Protein AF-A0A7W8BYB8-F1 (afdb_monomer_lite)

Sequence (368 aa):
MSEKKAVSLRSHLKAQTLPVRVFMQLSDGTKLTATVRCSSRAKHTRISLDAHGRLTLTAPEGMSSALLEQSLPQFLPWLERAWKKYKALAPSEQLPHSIELPLAGLTLAVQPGGDLTTGKLAAARHHENRFSLLMRQGTQRLLLVQDSGYLRLFGPVDNTSLCAQALRQWCRHMAEAMLPAYLEDLARQGGFGLEKVSVRDQRSRWGSCARSRRTGNSKGKGKSRASAESGAVHHASSQTGSRAGRWAGNIMRLFSGKAEASAGERSSYETMQQNSNLAGQMTNQPVGRISLNWRAVLLPLPLLEHLCWHELCHLRHMDHSAAYRAELARYSPHWPEQEKALNNAWRTLPWWALPGQNAPTDDEQDNS

Foldseek 3Di:
DDDDDPPDPPPPPPLADADQWDWDAAPVRDIAIEGEDEDCPDPAWDWDQFLQRHIYIYHYPSDDNVVVVVCVVVCRVVSVVVVVVSVVLVDPLADDQWADQQLLRAIAGEEEQEAVVSVVVVVVPDDPQWDKDWFDDPPFIWIWTDDQRYTYIHGPSVPSLRVLVVVQVVLLVVLQLAVFVVLVVVCVVLVFAEDEEAEDADQQDFKAKDWDDDPDDDDDDDDDDDDDDDDDDDDDDDDPDDPPDPSNVVSCSNHPVDDDDDDDDDDPPVVVVVPPVSVVPNPDFTYIYMYGYSCLSRDNPLLSQLSSLLRRLCSVPVDPDPSSVVSSCVRNVVSVVSVVVNSCVQSVDRPSSHPDSDDDPPPPPDDD

Radius of gyration: 27.61 Å; chains: 1; bounding box: 74×45×98 Å

Organism: NCBI:txid58621

InterPro domains:
  IPR002725 YgjP-like, metallopeptidase domain [PF01863] (43-212)
  IPR002725 YgjP-like, metallopeptidase domain [PF01863] (286-344)
  IPR053136 UTP pyrophosphatase-like [PTHR30399] (286-346)

pLDDT: mean 75.78, std 25.53, range [22.44, 98.44]

Structure (mmCIF, N/CA/C/O backbone):
data_AF-A0A7W8BYB8-F1
#
_entry.id   AF-A0A7W8BYB8-F1
#
loop_
_atom_site.group_PDB
_atom_site.id
_atom_site.type_symbol
_atom_site.label_atom_id
_atom_site.label_alt_id
_atom_site.label_comp_id
_atom_site.label_asym_id
_atom_site.label_entity_id
_atom_site.label_seq_id
_atom_site.pdbx_PDB_ins_code
_atom_site.Cartn_x
_atom_site.Cartn_y
_atom_site.Cartn_z
_atom_site.occupancy
_atom_site.B_iso_or_equiv
_atom_site.auth_seq_id
_atom_site.auth_comp_id
_atom_site.auth_asym_id
_atom_site.auth_atom_id
_atom_site.pdbx_PDB_model_num
ATOM 1 N N . MET A 1 1 ? 36.427 4.472 60.191 1.00 32.91 1 MET A N 1
ATOM 2 C CA . MET A 1 1 ? 35.821 3.169 59.840 1.00 32.91 1 MET A CA 1
ATOM 3 C C . MET A 1 1 ? 34.376 3.161 60.316 1.00 32.91 1 MET A C 1
ATOM 5 O O . MET A 1 1 ? 34.139 3.465 61.473 1.00 32.91 1 MET A O 1
ATOM 9 N N . SER A 1 2 ? 33.466 2.839 59.393 1.00 35.38 2 SER A N 1
ATOM 10 C CA . SER A 1 2 ? 32.036 2.524 59.554 1.00 35.38 2 SER A CA 1
ATOM 11 C C . SER A 1 2 ? 31.064 3.601 60.048 1.00 35.38 2 SER A C 1
ATOM 13 O O . SER A 1 2 ? 30.595 3.596 61.181 1.00 35.38 2 SER A O 1
ATOM 15 N N . GLU A 1 3 ? 30.618 4.405 59.080 1.00 30.80 3 GLU A N 1
ATOM 16 C CA . GLU A 1 3 ? 29.194 4.694 58.887 1.00 30.80 3 GLU A CA 1
ATOM 17 C C . GLU A 1 3 ? 28.353 3.402 58.867 1.00 30.80 3 GLU A C 1
ATOM 19 O O . GLU A 1 3 ? 28.779 2.404 58.281 1.00 30.80 3 GLU A O 1
ATOM 24 N N . LYS A 1 4 ? 27.131 3.466 59.417 1.00 31.03 4 LYS A N 1
ATOM 25 C CA . LYS A 1 4 ? 25.852 3.013 58.810 1.00 31.03 4 LYS A CA 1
ATOM 26 C C . LYS A 1 4 ? 24.837 2.628 59.889 1.00 31.03 4 LYS A C 1
ATOM 28 O O . LYS A 1 4 ? 24.726 1.473 60.280 1.00 31.03 4 LYS A O 1
ATOM 33 N N . LYS A 1 5 ? 24.016 3.600 60.287 1.00 32.53 5 LYS A N 1
ATOM 34 C CA . LYS A 1 5 ? 22.641 3.375 60.767 1.00 32.53 5 LYS A CA 1
ATOM 35 C C . LYS A 1 5 ? 21.767 4.576 60.388 1.00 32.53 5 LYS A C 1
ATOM 37 O O . LYS A 1 5 ? 21.149 5.217 61.222 1.00 32.53 5 LYS A O 1
ATOM 42 N N . ALA A 1 6 ? 21.726 4.882 59.093 1.00 31.06 6 ALA A N 1
ATOM 43 C CA . ALA A 1 6 ? 20.614 5.624 58.515 1.00 31.06 6 ALA A CA 1
ATOM 44 C C . ALA A 1 6 ? 19.668 4.583 57.916 1.00 31.06 6 ALA A C 1
ATOM 46 O O . ALA A 1 6 ? 19.920 4.017 56.852 1.00 31.06 6 ALA A O 1
ATOM 47 N N . VAL A 1 7 ? 18.631 4.265 58.687 1.00 29.83 7 VAL A N 1
ATOM 48 C CA . VAL A 1 7 ? 17.494 3.440 58.284 1.00 29.83 7 VAL A CA 1
ATOM 49 C C . VAL A 1 7 ? 16.914 4.054 57.012 1.00 29.83 7 VAL A C 1
ATOM 51 O O . VAL A 1 7 ? 16.321 5.129 57.023 1.00 29.83 7 VAL A O 1
ATOM 54 N N . SER A 1 8 ? 17.171 3.389 55.888 1.00 31.53 8 SER A N 1
ATOM 55 C CA . SER A 1 8 ? 16.662 3.772 54.582 1.00 31.53 8 SER A CA 1
ATOM 56 C C . SER A 1 8 ? 15.163 3.484 54.551 1.00 31.53 8 SER A C 1
ATOM 58 O O . SER A 1 8 ? 14.742 2.347 54.350 1.00 31.53 8 SER A O 1
ATOM 60 N N . LEU A 1 9 ? 14.359 4.532 54.734 1.00 32.31 9 LEU A N 1
ATOM 61 C CA . LEU A 1 9 ? 12.977 4.618 54.263 1.00 32.31 9 LEU A CA 1
ATOM 62 C C . LEU A 1 9 ? 12.975 4.549 52.725 1.00 32.31 9 LEU A C 1
ATOM 64 O O . LEU A 1 9 ? 12.703 5.525 52.033 1.00 32.31 9 LEU A O 1
ATOM 68 N N . ARG A 1 10 ? 13.303 3.383 52.164 1.00 31.83 10 ARG A N 1
ATOM 69 C CA . ARG A 1 10 ? 12.893 3.021 50.807 1.00 31.83 10 ARG A CA 1
ATOM 70 C C . ARG A 1 10 ? 11.474 2.501 50.913 1.00 31.83 10 ARG A C 1
ATOM 72 O O . ARG A 1 10 ? 11.226 1.300 50.976 1.00 31.83 10 ARG A O 1
ATOM 79 N N . SER A 1 11 ? 10.553 3.455 50.976 1.00 34.19 11 SER A N 1
ATOM 80 C CA . SER A 1 11 ? 9.158 3.229 50.648 1.00 34.19 11 SER A CA 1
ATOM 81 C C . SER A 1 11 ? 9.092 2.412 49.359 1.00 34.19 11 SER A C 1
ATOM 83 O O . SER A 1 11 ? 9.688 2.750 48.334 1.00 34.19 11 SER A O 1
ATOM 85 N N . HIS A 1 12 ? 8.392 1.288 49.437 1.00 35.34 12 HIS A N 1
ATOM 86 C CA . HIS A 1 12 ? 7.954 0.527 48.285 1.00 35.34 12 HIS A CA 1
ATOM 87 C C . HIS A 1 12 ? 7.015 1.398 47.440 1.00 35.34 12 HIS A C 1
ATOM 89 O O . HIS A 1 12 ? 5.793 1.298 47.531 1.00 35.34 12 HIS A O 1
ATOM 95 N N . LEU A 1 13 ? 7.581 2.266 46.601 1.00 39.22 13 LEU A N 1
ATOM 96 C CA . LEU A 1 13 ? 6.892 2.798 45.436 1.00 39.22 13 LEU A CA 1
ATOM 97 C C . LEU A 1 13 ? 6.726 1.622 44.474 1.00 39.22 13 LEU A C 1
ATOM 99 O O . LEU A 1 13 ? 7.608 1.327 43.668 1.00 39.22 13 LEU A O 1
ATOM 103 N N . LYS A 1 14 ? 5.598 0.911 44.605 1.00 39.78 14 LYS A N 1
ATOM 104 C CA . LYS A 1 14 ? 5.056 0.077 43.527 1.00 39.78 14 LYS A CA 1
ATOM 105 C C . LYS A 1 14 ? 5.205 0.882 42.241 1.00 39.78 14 LYS A C 1
ATOM 107 O O . LYS A 1 14 ? 4.715 2.009 42.192 1.00 39.78 14 LYS A O 1
ATOM 112 N N . ALA A 1 15 ? 5.899 0.328 41.249 1.00 43.72 15 ALA A N 1
ATOM 113 C CA . ALA A 1 15 ? 5.963 0.905 39.917 1.00 43.72 15 ALA A CA 1
ATOM 114 C C . ALA A 1 15 ? 4.521 1.148 39.457 1.00 43.72 15 ALA A C 1
ATOM 116 O O . ALA A 1 15 ? 3.795 0.201 39.157 1.00 43.72 15 ALA A O 1
ATOM 117 N N . GLN A 1 16 ? 4.066 2.400 39.527 1.00 53.94 16 GLN A N 1
ATOM 118 C CA . GLN A 1 16 ? 2.744 2.764 39.052 1.00 53.94 16 GLN A CA 1
ATOM 119 C C . GLN A 1 16 ? 2.785 2.576 37.545 1.00 53.94 16 GLN A C 1
ATOM 121 O O . GLN A 1 16 ? 3.487 3.293 36.833 1.00 53.94 16 GLN A O 1
ATOM 126 N N . THR A 1 17 ? 2.092 1.547 37.082 1.00 72.94 17 THR A N 1
ATOM 127 C CA . THR A 1 17 ? 1.913 1.285 35.666 1.00 72.94 17 THR A CA 1
ATOM 128 C C . THR A 1 17 ? 1.152 2.456 35.061 1.00 72.94 17 THR A C 1
ATOM 130 O O . THR A 1 17 ? 0.140 2.899 35.605 1.00 72.94 17 THR A O 1
ATOM 133 N N . LEU A 1 18 ? 1.662 2.993 33.950 1.00 83.50 18 LEU A N 1
ATOM 134 C CA . LEU A 1 18 ? 0.962 4.048 33.226 1.00 83.50 18 LEU A CA 1
ATOM 135 C C . LEU A 1 18 ? -0.437 3.558 32.815 1.00 83.50 18 LEU A C 1
ATOM 137 O O . LEU A 1 18 ? -0.605 2.374 32.498 1.00 83.50 18 LEU A O 1
ATOM 141 N N . PRO A 1 19 ? -1.442 4.447 32.798 1.00 86.81 19 PRO A N 1
ATOM 142 C CA . PRO A 1 19 ? -2.780 4.080 32.363 1.00 86.81 19 PRO A CA 1
ATOM 143 C C . PRO A 1 19 ? -2.746 3.637 30.900 1.00 86.81 19 PRO A C 1
ATOM 145 O O . PRO A 1 19 ? -2.071 4.252 30.084 1.00 86.81 19 PRO A O 1
ATOM 148 N N . VAL A 1 20 ? -3.509 2.602 30.538 1.00 88.75 20 VAL A N 1
ATOM 149 C CA . VAL A 1 20 ? -3.588 2.114 29.143 1.00 88.75 20 VAL A CA 1
ATOM 150 C C . VAL A 1 20 ? -4.193 3.171 28.213 1.00 88.75 20 VAL A C 1
ATOM 152 O O . VAL A 1 20 ? -3.887 3.222 27.020 1.00 88.75 20 VAL A O 1
ATOM 155 N N . ARG A 1 21 ? -5.071 4.024 28.751 1.00 92.94 21 ARG A N 1
ATOM 156 C CA . ARG A 1 21 ? -5.757 5.089 28.021 1.00 92.94 21 ARG A CA 1
ATOM 157 C C . ARG A 1 21 ? -5.795 6.365 28.843 1.00 92.94 21 ARG A C 1
ATOM 159 O O . ARG A 1 21 ? -5.998 6.311 30.050 1.00 92.94 21 ARG A O 1
ATOM 166 N N . VAL A 1 22 ? -5.664 7.496 28.164 1.00 93.50 22 VAL A N 1
ATOM 167 C CA . VAL A 1 22 ? -5.845 8.830 28.744 1.00 93.50 22 VAL A CA 1
ATOM 168 C C . VAL A 1 22 ? -6.878 9.610 27.948 1.00 93.50 22 VAL A C 1
ATOM 170 O O . VAL A 1 22 ? -6.998 9.448 26.730 1.00 93.50 22 VAL A O 1
ATOM 173 N N . PHE A 1 23 ? -7.623 10.459 28.645 1.00 93.38 23 PHE A N 1
ATOM 174 C CA . PHE A 1 23 ? -8.652 11.302 28.055 1.00 93.38 23 PHE A CA 1
ATOM 175 C C . PHE A 1 23 ? -8.134 12.726 27.896 1.00 93.38 23 PHE A C 1
ATOM 177 O O . PHE A 1 23 ? -7.451 13.253 28.771 1.00 93.38 23 PHE A O 1
ATOM 184 N N . MET A 1 24 ? -8.480 13.356 26.781 1.00 92.62 24 MET A N 1
ATOM 185 C CA . MET A 1 24 ? -8.242 14.774 26.535 1.00 92.62 24 MET A CA 1
ATOM 186 C C . MET A 1 24 ? -9.525 15.389 25.993 1.00 92.62 24 MET A C 1
ATOM 188 O O . MET A 1 24 ? -10.231 14.764 25.200 1.00 92.62 24 MET A O 1
ATOM 192 N N . GLN A 1 25 ? -9.822 16.613 26.410 1.00 94.19 25 GLN A N 1
ATOM 193 C CA . GLN A 1 25 ? -10.977 17.364 25.936 1.00 94.19 25 GLN A CA 1
ATOM 194 C C . GLN A 1 25 ? -10.491 18.592 25.166 1.00 94.19 25 GLN A C 1
ATOM 196 O O . GLN A 1 25 ? -9.640 19.329 25.660 1.00 94.19 25 GLN A O 1
ATOM 201 N N . LEU A 1 26 ? -11.002 18.776 23.950 1.00 92.94 26 LEU A N 1
ATOM 202 C CA . LEU A 1 26 ? -10.725 19.952 23.124 1.00 92.94 26 LEU A CA 1
ATOM 203 C C . LEU A 1 26 ? -11.607 21.136 23.538 1.00 92.94 26 LEU A C 1
ATOM 205 O O . LEU A 1 26 ? -12.629 20.953 24.205 1.00 92.94 26 LEU A O 1
ATOM 209 N N . SER A 1 27 ? -11.243 22.342 23.098 1.00 90.44 27 SER A N 1
ATOM 210 C CA . SER A 1 27 ? -12.021 23.568 23.341 1.00 90.44 27 SER A CA 1
ATOM 211 C C . SER A 1 27 ? -13.458 23.516 22.811 1.00 90.44 27 SER A C 1
ATOM 213 O O . SER A 1 27 ? -14.343 24.114 23.413 1.00 90.44 27 SER A O 1
ATOM 215 N N . ASP A 1 28 ? -13.718 22.757 21.742 1.00 88.44 28 ASP A N 1
ATOM 216 C CA . ASP A 1 28 ? -15.064 22.550 21.183 1.00 88.44 28 ASP A CA 1
ATOM 217 C C . ASP A 1 28 ? -15.917 21.533 21.972 1.00 88.44 28 ASP A C 1
ATOM 219 O O . ASP A 1 28 ? -17.023 21.189 21.557 1.00 88.44 28 ASP A O 1
ATOM 223 N N . GLY A 1 29 ? -15.404 21.020 23.096 1.00 88.94 29 GLY A N 1
ATOM 224 C CA . GLY A 1 29 ? -16.060 20.007 23.922 1.00 88.94 29 GLY A CA 1
ATOM 225 C C . GLY A 1 29 ? -15.860 18.567 23.439 1.00 88.94 29 GLY A C 1
ATOM 226 O O . GLY A 1 29 ? -16.276 17.636 24.136 1.00 88.94 29 GLY A O 1
ATOM 227 N N . THR A 1 30 ? -15.195 18.339 22.299 1.00 89.94 30 THR A N 1
ATOM 228 C CA . THR A 1 30 ? -14.892 16.985 21.818 1.00 89.94 30 THR A CA 1
ATOM 229 C C . THR A 1 30 ? -13.989 16.259 22.816 1.00 89.94 30 THR A C 1
ATOM 231 O O . THR A 1 30 ? -12.899 16.728 23.148 1.00 89.94 30 THR A O 1
ATOM 234 N N . LYS A 1 31 ? -14.411 15.067 23.249 1.00 93.06 31 LYS A N 1
ATOM 235 C CA . LYS A 1 31 ? -13.619 14.175 24.105 1.00 93.06 31 LYS A CA 1
ATOM 236 C C . LYS A 1 31 ? -12.900 13.135 23.259 1.00 93.06 31 LYS A C 1
ATOM 238 O O . LYS A 1 31 ? -13.530 12.391 22.511 1.00 93.06 31 LYS A O 1
ATOM 243 N N . LEU A 1 32 ? -11.584 13.071 23.400 1.00 92.19 32 LEU A N 1
ATOM 244 C CA . LEU A 1 32 ? -10.711 12.164 22.669 1.00 92.19 32 LEU A CA 1
ATOM 245 C C . LEU A 1 32 ? -9.982 11.237 23.635 1.00 92.19 32 LEU A C 1
ATOM 247 O O . LEU A 1 32 ? -9.580 11.638 24.726 1.00 92.19 32 LEU A O 1
ATOM 251 N N . THR A 1 33 ? -9.803 9.986 23.219 1.00 94.69 33 THR A N 1
ATOM 252 C CA . THR A 1 33 ? -9.099 8.970 24.008 1.00 94.69 33 THR A CA 1
ATOM 253 C C . THR A 1 33 ? -7.812 8.585 23.296 1.00 94.69 33 THR A C 1
ATOM 255 O O . THR A 1 33 ? -7.856 8.125 22.155 1.00 94.69 33 THR A O 1
ATOM 258 N N . ALA A 1 34 ? -6.670 8.752 23.963 1.00 94.25 34 ALA A N 1
ATOM 259 C CA . ALA A 1 34 ? -5.384 8.282 23.465 1.00 94.25 34 ALA A CA 1
ATOM 260 C C . ALA A 1 34 ? -4.986 6.973 24.142 1.00 94.25 34 ALA A C 1
ATOM 262 O O . ALA A 1 34 ? -5.095 6.837 25.359 1.00 94.25 34 ALA A O 1
ATOM 263 N N . THR A 1 35 ? -4.487 6.025 23.350 1.00 94.81 35 THR A N 1
ATOM 264 C CA . THR A 1 35 ? -3.840 4.815 23.872 1.00 94.81 35 THR A CA 1
ATOM 265 C C . THR A 1 35 ? -2.416 5.161 24.279 1.00 94.81 35 THR A C 1
ATOM 267 O O . THR A 1 35 ? -1.685 5.785 23.506 1.00 94.81 35 THR A O 1
ATOM 270 N N . VAL A 1 36 ? -2.015 4.770 25.483 1.00 93.19 36 VAL A N 1
ATOM 271 C CA . VAL A 1 36 ? -0.669 5.023 25.999 1.00 93.19 36 VAL A CA 1
ATOM 272 C C . VAL A 1 36 ? 0.240 3.854 25.647 1.00 93.19 36 VAL A C 1
ATOM 274 O O . VAL A 1 36 ? -0.117 2.691 25.830 1.00 93.19 36 VAL A O 1
ATOM 277 N N . ARG A 1 37 ? 1.435 4.165 25.147 1.00 91.94 37 ARG A N 1
ATOM 278 C CA . ARG A 1 37 ? 2.489 3.188 24.861 1.00 91.94 37 ARG A CA 1
ATOM 279 C C . ARG A 1 37 ? 3.803 3.635 25.492 1.00 91.94 37 ARG A C 1
ATOM 281 O O . ARG A 1 37 ? 4.251 4.753 25.253 1.00 91.94 37 ARG A O 1
ATOM 288 N N . CYS A 1 38 ? 4.462 2.741 26.223 1.00 89.81 38 CYS A N 1
ATOM 289 C CA . CYS A 1 38 ? 5.817 2.969 26.725 1.00 89.81 38 CYS A CA 1
ATOM 290 C C . CYS A 1 38 ? 6.864 2.642 25.652 1.00 89.81 38 CYS A C 1
ATOM 292 O O . CYS A 1 38 ? 6.682 1.723 24.848 1.00 89.81 38 CYS A O 1
ATOM 294 N N . SER A 1 39 ? 7.970 3.384 25.635 1.00 87.75 39 SER A N 1
ATOM 295 C CA . SER A 1 39 ? 9.101 3.115 24.745 1.00 87.75 39 SER A CA 1
ATOM 296 C C . SER A 1 39 ? 10.423 3.480 25.410 1.00 87.75 39 SER A C 1
ATOM 298 O O . SER A 1 39 ? 10.640 4.639 25.760 1.00 87.75 39 SER A O 1
ATOM 300 N N . SER A 1 40 ? 11.344 2.518 25.484 1.00 88.62 40 SER A N 1
ATOM 301 C CA . SER A 1 40 ? 12.721 2.724 25.958 1.00 88.62 40 SER A CA 1
ATOM 302 C C . SER A 1 40 ? 13.524 3.692 25.078 1.00 88.62 40 SER A C 1
ATOM 304 O O . SER A 1 40 ? 14.478 4.319 25.528 1.00 88.62 40 SER A O 1
ATOM 306 N N . ARG A 1 41 ? 13.123 3.859 23.808 1.00 88.25 41 ARG A N 1
ATOM 307 C CA . ARG A 1 41 ? 13.754 4.793 22.858 1.00 88.25 41 ARG A CA 1
ATOM 308 C C . ARG A 1 41 ? 13.215 6.222 22.975 1.00 88.25 41 ARG A C 1
ATOM 310 O O . ARG A 1 41 ? 13.793 7.136 22.384 1.00 88.25 41 ARG A O 1
ATOM 317 N N . ALA A 1 42 ? 12.090 6.429 23.660 1.00 87.00 42 ALA A N 1
ATOM 318 C CA . ALA A 1 42 ? 11.479 7.746 23.785 1.00 87.00 42 ALA A CA 1
ATOM 319 C C . ALA A 1 42 ? 12.173 8.555 24.885 1.00 87.00 42 ALA A C 1
ATOM 321 O O . ALA A 1 42 ? 12.229 8.135 26.033 1.00 87.00 42 ALA A O 1
ATOM 322 N N . LYS A 1 43 ? 12.668 9.745 24.532 1.00 89.62 43 LYS A N 1
ATOM 323 C CA . LYS A 1 43 ? 13.276 10.684 25.491 1.00 89.62 43 LYS A CA 1
ATOM 324 C C . LYS A 1 43 ? 12.266 11.666 26.094 1.00 89.62 43 LYS A C 1
ATOM 326 O O . LYS A 1 43 ? 12.497 12.207 27.166 1.00 89.62 43 LYS A O 1
ATOM 331 N N . HIS A 1 44 ? 11.148 11.883 25.405 1.00 91.25 44 HIS A N 1
ATOM 332 C CA . HIS A 1 44 ? 10.087 12.815 25.785 1.00 91.25 44 HIS A CA 1
ATOM 333 C C . HIS A 1 44 ? 8.722 12.218 25.439 1.00 91.25 44 HIS A C 1
ATOM 335 O O . HIS A 1 44 ? 8.636 11.313 24.600 1.00 91.25 44 HIS A O 1
ATOM 341 N N . THR A 1 45 ? 7.657 12.736 26.054 1.00 92.75 45 THR A N 1
ATOM 342 C CA . THR A 1 45 ? 6.292 12.380 25.662 1.00 92.75 45 THR A CA 1
ATOM 343 C C . THR A 1 45 ? 5.983 12.921 24.275 1.00 92.75 45 THR A C 1
ATOM 345 O O . THR A 1 45 ? 6.338 14.045 23.917 1.00 92.75 45 THR A O 1
ATOM 348 N N . ARG A 1 46 ? 5.305 12.110 23.470 1.00 93.31 46 ARG A N 1
ATOM 349 C CA . ARG A 1 46 ? 4.865 12.494 22.131 1.00 93.31 46 ARG A CA 1
ATOM 350 C C . ARG A 1 46 ? 3.471 11.968 21.888 1.00 93.31 46 ARG A C 1
ATOM 352 O O . ARG A 1 46 ? 3.213 10.787 22.096 1.00 93.31 46 ARG A O 1
ATOM 359 N N . ILE A 1 47 ? 2.615 12.813 21.338 1.00 94.00 47 ILE A N 1
ATOM 360 C CA . ILE A 1 47 ? 1.323 12.395 20.811 1.00 94.00 47 ILE A CA 1
ATOM 361 C C . ILE A 1 47 ? 1.379 12.220 19.287 1.00 94.00 47 ILE A C 1
ATOM 363 O O . ILE A 1 47 ? 2.151 12.876 18.581 1.00 94.00 47 ILE A O 1
ATOM 367 N N . SER A 1 48 ? 0.563 11.309 18.775 1.00 89.25 48 SER A N 1
ATOM 368 C CA . SER A 1 48 ? 0.364 11.084 17.346 1.00 89.25 48 SER A CA 1
ATOM 369 C C . SER A 1 48 ? -1.103 10.783 17.073 1.00 89.25 48 SER A C 1
ATOM 371 O O . SER A 1 48 ? -1.754 10.130 17.882 1.00 89.25 48 SER A O 1
ATOM 373 N N . LEU A 1 49 ? -1.600 11.283 15.944 1.00 87.88 49 LEU A N 1
ATOM 374 C CA . LEU A 1 49 ? -2.927 11.027 15.400 1.00 87.88 49 LEU A CA 1
ATOM 375 C C . LEU A 1 49 ? -2.696 10.325 14.068 1.00 87.88 49 LEU A C 1
ATOM 377 O O . LEU A 1 49 ? -2.051 10.901 13.185 1.00 87.88 49 LEU A O 1
ATOM 381 N N . ASP A 1 50 ? -3.137 9.078 13.953 1.00 78.62 50 ASP A N 1
ATOM 382 C CA . ASP A 1 50 ? -3.029 8.353 12.694 1.00 78.62 50 ASP A CA 1
ATOM 383 C C . ASP A 1 50 ? -4.141 8.755 11.714 1.00 78.62 50 ASP A C 1
ATOM 385 O O . ASP A 1 50 ? -5.028 9.556 12.015 1.00 78.62 50 ASP A O 1
ATOM 389 N N . ALA A 1 51 ? -4.066 8.216 10.501 1.00 69.31 51 ALA A N 1
ATOM 390 C CA . ALA A 1 51 ? -4.988 8.577 9.435 1.00 69.31 51 ALA A CA 1
ATOM 391 C C . ALA A 1 51 ? -6.427 8.050 9.651 1.00 69.31 51 ALA A C 1
ATOM 393 O O . ALA A 1 51 ? -7.330 8.490 8.949 1.00 69.31 51 ALA A O 1
ATOM 394 N N . HIS A 1 52 ? -6.643 7.175 10.642 1.00 68.88 52 HIS A N 1
ATOM 395 C CA . HIS A 1 52 ? -7.956 6.672 11.081 1.00 68.88 52 HIS A CA 1
ATOM 396 C C . HIS A 1 52 ? -8.475 7.401 12.321 1.00 68.88 52 HIS A C 1
ATOM 398 O O . HIS A 1 52 ? -9.411 6.953 12.978 1.00 68.88 52 HIS A O 1
ATOM 404 N N . GLY A 1 53 ? -7.816 8.490 12.712 1.00 78.69 53 GLY A N 1
ATOM 405 C CA . GLY A 1 53 ? -8.213 9.264 13.875 1.00 78.69 53 GLY A CA 1
ATOM 406 C C . GLY A 1 53 ? -7.800 8.639 15.209 1.00 78.69 53 GLY A C 1
ATOM 407 O O . GLY A 1 53 ? -8.234 9.117 16.259 1.00 78.69 53 GLY A O 1
ATOM 408 N N . ARG A 1 54 ? -6.957 7.596 15.224 1.00 85.81 54 ARG A N 1
ATOM 409 C CA . ARG A 1 54 ? -6.503 6.985 16.480 1.00 85.81 54 ARG A CA 1
ATOM 410 C C . ARG A 1 54 ? -5.372 7.792 17.085 1.00 85.81 54 ARG A C 1
ATOM 412 O O . ARG A 1 54 ? -4.366 8.081 16.435 1.00 85.81 54 ARG A O 1
ATOM 419 N N . LEU A 1 55 ? -5.522 8.097 18.368 1.00 93.12 55 LEU A N 1
ATOM 420 C CA . LEU A 1 55 ? -4.517 8.802 19.144 1.00 93.12 55 LEU A CA 1
ATOM 421 C C . LEU A 1 55 ? -3.627 7.827 19.902 1.00 93.12 55 LEU A C 1
ATOM 423 O O . LEU A 1 55 ? -4.109 6.986 20.661 1.00 93.12 55 LEU A O 1
ATOM 427 N N . THR A 1 56 ? -2.319 7.980 19.725 1.00 93.25 56 THR A N 1
ATOM 428 C CA . THR A 1 56 ? -1.308 7.260 20.503 1.00 93.25 56 THR A CA 1
ATOM 429 C C . THR A 1 56 ? -0.426 8.258 21.236 1.00 93.25 56 THR A C 1
ATOM 431 O O . THR A 1 56 ? 0.203 9.112 20.603 1.00 93.25 56 THR A O 1
ATOM 434 N N . LEU A 1 57 ? -0.360 8.125 22.559 1.00 94.75 57 LEU A N 1
ATOM 435 C CA . LEU A 1 57 ? 0.546 8.863 23.428 1.00 94.75 57 LEU A CA 1
ATOM 436 C C . LEU A 1 57 ? 1.729 7.958 23.777 1.00 94.75 57 LEU A C 1
ATOM 438 O O . LEU A 1 57 ? 1.583 6.962 24.480 1.00 94.75 57 LEU A O 1
ATOM 442 N N . THR A 1 58 ? 2.904 8.282 23.252 1.00 94.25 58 THR A N 1
ATOM 443 C CA . THR A 1 58 ? 4.141 7.562 23.558 1.00 94.25 58 THR A CA 1
ATOM 444 C C . THR A 1 58 ? 4.834 8.226 24.740 1.00 94.25 58 THR A C 1
ATOM 446 O O . THR A 1 58 ? 5.115 9.424 24.680 1.00 94.25 58 THR A O 1
ATOM 449 N N . ALA A 1 59 ? 5.130 7.454 25.782 1.00 93.31 59 ALA A N 1
ATOM 450 C CA . ALA A 1 59 ? 5.817 7.908 26.986 1.00 93.31 59 ALA A CA 1
ATOM 451 C C . ALA A 1 59 ? 7.180 7.203 27.157 1.00 93.31 59 ALA A C 1
ATOM 453 O O . ALA A 1 59 ? 7.309 6.033 26.775 1.00 93.31 59 ALA A O 1
ATOM 454 N N . PRO A 1 60 ? 8.196 7.884 27.723 1.00 93.38 60 PRO A N 1
ATOM 455 C CA . PRO A 1 60 ? 9.434 7.246 28.163 1.00 93.38 60 PRO A CA 1
ATOM 456 C C . PRO A 1 60 ? 9.176 6.132 29.179 1.00 93.38 60 PRO A C 1
ATOM 458 O O . PRO A 1 60 ? 8.261 6.216 30.001 1.00 93.38 60 PRO A O 1
ATOM 461 N N . GLU A 1 61 ? 10.003 5.094 29.137 1.00 89.56 61 GLU A N 1
ATOM 462 C CA . GLU A 1 61 ? 9.965 4.031 30.137 1.00 89.56 61 GLU A CA 1
ATOM 463 C C . GLU A 1 61 ? 10.313 4.577 31.535 1.00 89.56 61 GLU A C 1
ATOM 465 O O . GLU A 1 61 ? 11.186 5.431 31.681 1.00 89.56 61 GLU A O 1
ATOM 470 N N . GLY A 1 62 ? 9.588 4.126 32.563 1.00 85.06 62 GLY A N 1
ATOM 471 C CA . GLY A 1 62 ? 9.753 4.604 33.943 1.00 85.06 62 GLY A CA 1
ATOM 472 C C . GLY A 1 62 ? 9.085 5.950 34.266 1.00 85.06 62 GLY A C 1
ATOM 473 O O . GLY A 1 62 ? 9.164 6.399 35.408 1.00 85.06 62 GLY A O 1
ATOM 474 N N . MET A 1 63 ? 8.405 6.593 33.308 1.00 88.88 63 MET A N 1
ATOM 475 C CA . MET A 1 63 ? 7.599 7.792 33.574 1.00 88.88 63 MET A CA 1
ATOM 476 C C . MET A 1 63 ? 6.414 7.476 34.504 1.00 88.88 63 MET A C 1
ATOM 478 O O . MET A 1 63 ? 5.750 6.455 34.342 1.00 88.88 63 MET A O 1
ATOM 482 N N . SER A 1 64 ? 6.125 8.366 35.460 1.00 90.38 64 SER A N 1
ATOM 483 C CA . SER A 1 64 ? 4.979 8.235 36.370 1.00 90.38 64 SER A CA 1
ATOM 484 C C . SER A 1 64 ? 3.671 8.729 35.738 1.00 90.38 64 SER A C 1
ATOM 486 O O . SER A 1 64 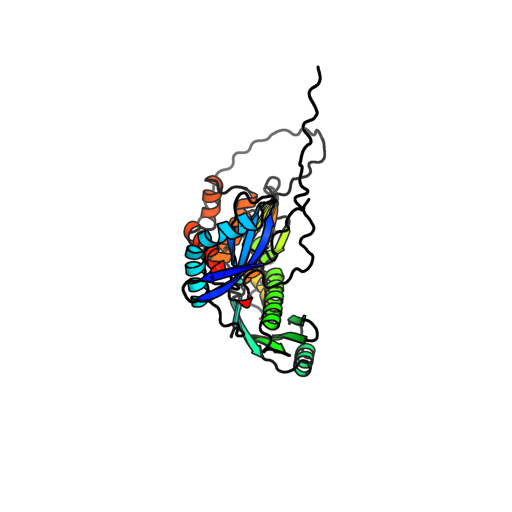? 3.688 9.600 34.865 1.00 90.38 64 SER A O 1
ATOM 488 N N . SER A 1 65 ? 2.524 8.226 36.218 1.00 88.19 65 SER A N 1
ATOM 489 C CA . SER A 1 65 ? 1.199 8.675 35.742 1.00 88.19 65 SER A CA 1
ATOM 490 C C . SER A 1 65 ? 0.998 10.177 35.949 1.00 88.19 65 SER A C 1
ATOM 492 O O . SER A 1 65 ? 0.546 10.867 35.044 1.00 88.19 65 SER A O 1
ATOM 494 N N . ALA A 1 66 ? 1.424 10.704 37.101 1.00 88.50 66 ALA A N 1
ATOM 495 C CA . ALA A 1 66 ? 1.315 12.129 37.406 1.00 88.50 66 ALA A CA 1
ATOM 496 C C . ALA A 1 66 ? 2.084 13.005 36.402 1.00 88.50 66 ALA A C 1
ATOM 498 O O . ALA A 1 66 ? 1.569 14.022 35.943 1.00 88.50 66 ALA A O 1
ATOM 499 N N . LEU A 1 67 ? 3.301 12.602 36.018 1.00 89.12 67 LEU A N 1
ATOM 500 C CA . LEU A 1 67 ? 4.097 13.350 35.043 1.00 89.12 67 LEU A CA 1
ATOM 501 C C . LEU A 1 67 ? 3.515 13.233 33.625 1.00 89.12 67 LEU A C 1
ATOM 503 O O . LEU A 1 67 ? 3.544 14.198 32.860 1.00 89.12 67 LEU A O 1
ATOM 507 N N . LEU A 1 68 ? 2.948 12.071 33.283 1.00 91.50 68 LEU A N 1
ATOM 508 C CA . LEU A 1 68 ? 2.221 11.884 32.029 1.00 91.50 68 LEU A CA 1
ATOM 509 C C . LEU A 1 68 ? 1.024 12.841 31.947 1.00 91.50 68 LEU A C 1
ATOM 511 O O . LEU A 1 68 ? 0.893 13.553 30.951 1.00 91.50 68 LEU A O 1
ATOM 515 N N . GLU A 1 69 ? 0.197 12.889 32.994 1.00 90.69 69 GLU A N 1
ATOM 516 C CA . GLU A 1 69 ? -0.980 13.763 33.097 1.00 90.69 69 GLU A CA 1
ATOM 517 C C . GLU A 1 69 ? -0.605 15.244 33.002 1.00 90.69 69 GLU A C 1
ATOM 519 O O . GLU A 1 69 ? -1.213 15.982 32.225 1.00 90.69 69 GLU A O 1
ATOM 524 N N . GLN A 1 70 ? 0.456 15.664 33.696 1.00 91.75 70 GLN A N 1
ATOM 525 C CA . GLN A 1 70 ? 0.987 17.031 33.614 1.00 91.75 70 GLN A CA 1
ATOM 526 C C . GLN A 1 70 ? 1.450 17.410 32.201 1.00 91.75 70 GLN A C 1
ATOM 528 O O . GLN A 1 70 ? 1.415 18.585 31.841 1.00 91.75 70 GLN A O 1
ATOM 533 N N . SER A 1 71 ? 1.855 16.436 31.381 1.00 91.94 71 SER A N 1
ATOM 534 C CA . SER A 1 71 ? 2.266 16.690 29.997 1.00 91.94 71 SER A CA 1
ATOM 535 C C . SER A 1 71 ? 1.096 16.823 29.016 1.00 91.94 71 SER A C 1
ATOM 537 O O . SER A 1 71 ? 1.291 17.343 27.923 1.00 91.94 71 SER A O 1
ATOM 539 N N . LEU A 1 72 ? -0.123 16.386 29.358 1.00 92.69 72 LEU A N 1
ATOM 540 C CA . LEU A 1 72 ? -1.252 16.366 28.414 1.00 92.69 72 LEU A CA 1
ATOM 541 C C . LEU A 1 72 ? -1.646 17.750 27.865 1.00 92.69 72 LEU A C 1
ATOM 543 O O . LEU A 1 72 ? -1.835 17.852 26.647 1.00 92.69 72 LEU A O 1
ATOM 547 N N . PRO A 1 73 ? -1.736 18.823 28.681 1.00 94.19 73 PRO A N 1
ATOM 548 C CA . PRO A 1 73 ? -2.164 20.136 28.197 1.00 94.19 73 PRO A CA 1
ATOM 549 C C . PRO A 1 73 ? -1.288 20.692 27.069 1.00 94.19 73 PRO A C 1
ATOM 551 O O . PRO A 1 73 ? -1.795 21.359 26.169 1.00 94.19 73 PRO A O 1
ATOM 554 N N . GLN A 1 74 ? 0.009 20.360 27.054 1.00 94.19 74 GLN A N 1
ATOM 555 C CA . GLN A 1 74 ? 0.951 20.841 26.037 1.00 94.19 74 GLN A CA 1
ATOM 556 C C . GLN A 1 74 ? 0.603 20.346 24.621 1.00 94.19 74 GLN A C 1
ATOM 558 O O . GLN A 1 74 ? 1.016 20.940 23.626 1.00 94.19 74 GLN A O 1
ATOM 563 N N . PHE A 1 75 ? -0.154 19.249 24.516 1.00 95.38 75 PHE A N 1
ATOM 564 C CA . PHE A 1 75 ? -0.549 18.666 23.240 1.00 95.38 75 PHE A CA 1
ATOM 565 C C . PHE A 1 75 ? -1.858 19.232 22.692 1.00 95.38 75 PHE A C 1
ATOM 567 O O . PHE A 1 75 ? -2.110 19.059 21.498 1.00 95.38 75 PHE A O 1
ATOM 574 N N . LEU A 1 76 ? -2.671 19.915 23.508 1.00 94.19 76 LEU A N 1
ATOM 575 C CA . LEU A 1 76 ? -4.000 20.392 23.107 1.00 94.19 76 LEU A CA 1
ATOM 576 C C . LEU A 1 76 ? -3.966 21.303 21.866 1.00 94.19 76 LEU A C 1
ATOM 578 O O . LEU A 1 76 ? -4.690 20.993 20.920 1.00 94.19 76 LEU A O 1
ATOM 582 N N . PRO A 1 77 ? -3.086 22.323 21.754 1.00 94.69 77 PRO A N 1
ATOM 583 C CA . PRO A 1 77 ? -3.084 23.200 20.578 1.00 94.69 77 PRO A CA 1
ATOM 584 C C . PRO A 1 77 ? -2.768 22.460 19.271 1.00 94.69 77 PRO A C 1
ATOM 586 O O . PRO A 1 77 ? -3.334 22.741 18.211 1.00 94.69 77 PRO A O 1
ATOM 589 N N . TRP A 1 78 ? -1.849 21.491 19.328 1.00 94.44 78 TRP A N 1
ATOM 590 C CA . TRP A 1 78 ? -1.553 20.638 18.179 1.00 94.44 78 TRP A CA 1
ATOM 591 C C . TRP A 1 78 ? -2.718 19.689 17.885 1.00 94.44 78 TRP A C 1
ATOM 593 O O . TRP A 1 78 ? -3.096 19.536 16.722 1.00 94.44 78 TRP A O 1
ATOM 603 N N . LEU A 1 79 ? -3.297 19.081 18.924 1.00 93.25 79 LEU A N 1
ATOM 604 C CA . LEU A 1 79 ? -4.372 18.105 18.812 1.00 93.25 79 LEU A CA 1
ATOM 605 C C . LEU A 1 79 ? -5.629 18.726 18.205 1.00 93.25 79 LEU A C 1
ATOM 607 O O . LEU A 1 79 ? -6.216 18.123 17.317 1.00 93.25 79 LEU A O 1
ATOM 611 N N . GLU A 1 80 ? -5.995 19.946 18.587 1.00 93.31 80 GLU A N 1
ATOM 612 C CA . GLU A 1 80 ? -7.127 20.676 18.006 1.00 93.31 80 GLU A CA 1
ATOM 613 C C . GLU A 1 80 ? -6.947 20.911 16.505 1.00 93.31 80 GLU A C 1
ATOM 615 O O . GLU A 1 80 ? -7.834 20.612 15.701 1.00 93.31 80 GLU A O 1
ATOM 620 N N . ARG A 1 81 ? -5.763 21.381 16.095 1.00 90.12 81 ARG A N 1
ATOM 621 C CA . ARG A 1 81 ? -5.439 21.595 14.677 1.00 90.12 81 ARG A CA 1
ATOM 622 C C . ARG A 1 81 ? -5.430 20.281 13.900 1.00 90.12 81 ARG A C 1
ATOM 624 O O . ARG A 1 81 ? -5.965 20.218 12.792 1.00 90.12 81 ARG A O 1
ATOM 631 N N . ALA A 1 82 ? -4.816 19.244 14.467 1.00 87.12 82 ALA A N 1
ATOM 632 C CA . ALA A 1 82 ? -4.737 17.919 13.864 1.00 87.12 82 ALA A CA 1
ATOM 633 C C . ALA A 1 82 ? -6.127 17.283 13.734 1.00 87.12 82 ALA A C 1
ATOM 635 O O . ALA A 1 82 ? -6.448 16.747 12.676 1.00 87.12 82 ALA A O 1
ATOM 636 N N . TRP A 1 83 ? -6.967 17.409 14.761 1.00 89.38 83 TRP A N 1
ATOM 637 C CA . TRP A 1 83 ? -8.319 16.864 14.809 1.00 89.38 83 TRP A CA 1
ATOM 638 C C . TRP A 1 83 ? -9.278 17.592 13.872 1.00 89.38 83 TRP A C 1
ATOM 640 O O . TRP A 1 83 ? -10.008 16.944 13.127 1.00 89.38 83 TRP A O 1
ATOM 650 N N . LYS A 1 84 ? -9.231 18.930 13.819 1.00 86.88 84 LYS A N 1
ATOM 651 C CA . LYS A 1 84 ? -9.993 19.720 12.839 1.00 86.88 84 LYS A CA 1
ATOM 652 C C . LYS A 1 84 ? -9.627 19.323 11.411 1.00 86.88 84 LYS A C 1
ATOM 654 O O . LYS A 1 84 ? -10.505 19.126 10.576 1.00 86.88 84 LYS A O 1
ATOM 659 N N . LYS A 1 85 ? -8.327 19.165 11.138 1.00 81.94 85 LYS A N 1
ATOM 660 C CA . LYS A 1 85 ? -7.835 18.707 9.835 1.00 81.94 85 LYS A CA 1
ATOM 661 C C . LYS A 1 85 ? -8.271 17.273 9.532 1.00 81.94 85 LYS A C 1
ATOM 663 O O . LYS A 1 85 ? -8.645 17.003 8.399 1.00 81.94 85 LYS A O 1
ATOM 668 N N . TYR A 1 86 ? -8.227 16.381 10.522 1.00 81.88 86 TYR A N 1
ATOM 669 C CA . TYR A 1 86 ? -8.730 15.016 10.400 1.00 81.88 86 TYR A CA 1
ATOM 670 C C . TYR A 1 86 ? -10.220 15.017 10.069 1.00 81.88 86 TYR A C 1
ATOM 672 O O . TYR A 1 86 ? -10.573 14.453 9.053 1.00 81.88 86 TYR A O 1
ATOM 680 N N . LYS A 1 87 ? -11.069 15.720 10.829 1.00 81.06 87 LYS A N 1
ATOM 681 C CA . LYS A 1 87 ? -12.516 15.825 10.570 1.00 81.06 87 LYS A CA 1
ATOM 682 C C . LYS A 1 87 ? -12.837 16.385 9.182 1.00 81.06 87 LYS A C 1
ATOM 684 O O . LYS A 1 87 ? -13.718 15.865 8.514 1.00 81.06 87 LYS A O 1
ATOM 689 N N . ALA A 1 88 ? -12.120 17.418 8.737 1.00 77.19 88 ALA A N 1
ATOM 690 C CA . ALA A 1 88 ? -12.325 18.007 7.411 1.00 77.19 88 ALA A CA 1
ATOM 691 C C . ALA A 1 88 ? -11.932 17.065 6.258 1.00 77.19 88 ALA A C 1
ATOM 693 O O . ALA A 1 88 ? -12.445 17.197 5.153 1.00 77.19 88 ALA A O 1
ATOM 694 N N . LEU A 1 89 ? -11.006 16.140 6.513 1.00 66.88 89 LEU A N 1
ATOM 695 C CA . LEU A 1 89 ? -10.531 15.138 5.559 1.00 66.88 89 LEU A CA 1
ATOM 696 C C . LEU A 1 89 ? -11.067 13.738 5.887 1.00 66.88 89 LEU A C 1
ATOM 698 O O . LEU A 1 89 ? -10.610 12.771 5.280 1.00 66.88 89 LEU A O 1
ATOM 702 N N . ALA A 1 90 ? -11.963 13.625 6.876 1.00 63.47 90 ALA A N 1
ATOM 703 C CA . ALA A 1 90 ? -12.393 12.353 7.426 1.00 63.47 90 ALA A CA 1
ATOM 704 C C . ALA A 1 90 ? -13.144 11.641 6.312 1.00 63.47 90 ALA A C 1
ATOM 706 O O . ALA A 1 90 ? -14.163 12.154 5.839 1.00 63.47 90 ALA A O 1
ATOM 707 N N . PRO A 1 91 ? -12.628 10.509 5.834 1.00 61.50 91 PRO A N 1
ATOM 708 C CA . PRO A 1 91 ? -13.251 9.862 4.709 1.00 61.50 91 PRO A CA 1
ATOM 709 C C . PRO A 1 91 ? -14.633 9.365 5.114 1.00 61.50 91 PRO A C 1
ATOM 711 O O . PRO A 1 91 ? -14.796 8.790 6.190 1.00 61.50 91 PRO A O 1
ATOM 714 N N . SER A 1 92 ? -15.618 9.537 4.235 1.00 67.50 92 SER A N 1
ATOM 715 C CA . SER A 1 92 ? -16.823 8.721 4.316 1.00 67.50 92 SER A CA 1
ATOM 716 C C . SER A 1 92 ? -16.376 7.262 4.207 1.00 67.50 92 SER A C 1
ATOM 718 O O . SER A 1 92 ? -15.797 6.881 3.187 1.00 67.50 92 SER A O 1
ATOM 720 N N . GLU A 1 93 ? -16.606 6.448 5.241 1.00 76.62 93 GLU A N 1
ATOM 721 C CA . GLU A 1 93 ? -16.272 5.013 5.250 1.00 76.62 93 GLU A CA 1
ATOM 722 C C . GLU A 1 93 ? -17.184 4.195 4.319 1.00 76.62 93 GLU A C 1
ATOM 724 O O . GLU A 1 93 ? -17.435 3.014 4.527 1.00 76.62 93 GLU A O 1
ATOM 729 N N . GLN A 1 94 ? -17.712 4.816 3.272 1.00 82.38 94 GLN A N 1
ATOM 730 C CA . GLN A 1 94 ? -18.470 4.146 2.238 1.00 82.38 94 GLN A CA 1
ATOM 731 C C . GLN A 1 94 ? -17.541 3.345 1.332 1.00 82.38 94 GLN A C 1
ATOM 733 O O . GLN A 1 94 ? -16.355 3.651 1.148 1.00 82.38 94 GLN A O 1
ATOM 738 N N . LEU A 1 95 ? -18.120 2.305 0.743 1.00 83.19 95 LEU A N 1
ATOM 739 C CA . LEU A 1 95 ? -17.471 1.537 -0.298 1.00 83.19 95 LEU A CA 1
ATOM 740 C C . LEU A 1 95 ? -17.076 2.476 -1.453 1.00 83.19 95 LEU A C 1
ATOM 742 O O . LEU A 1 95 ? -17.912 3.277 -1.879 1.00 83.19 95 LEU A O 1
ATOM 746 N N . PRO A 1 96 ? -15.829 2.418 -1.957 1.00 90.69 96 PRO A N 1
ATOM 747 C CA . PRO A 1 96 ? -15.454 3.223 -3.112 1.00 90.69 96 PRO A CA 1
ATOM 748 C C . PRO A 1 96 ? -16.299 2.817 -4.326 1.00 90.69 96 PRO A C 1
ATOM 750 O O . PRO A 1 96 ? -16.707 1.667 -4.426 1.00 90.69 96 PRO A O 1
ATOM 753 N N . HIS A 1 97 ? -16.528 3.731 -5.268 1.00 91.50 97 HIS A N 1
ATOM 754 C CA . HIS A 1 97 ? -17.195 3.392 -6.533 1.00 91.50 97 HIS A CA 1
ATOM 755 C C . HIS A 1 97 ? -16.271 2.646 -7.501 1.00 91.50 97 HIS A C 1
ATOM 757 O O . HIS A 1 97 ? -16.729 1.846 -8.315 1.00 91.50 97 HIS A O 1
ATOM 763 N N . SER A 1 98 ? -14.965 2.896 -7.414 1.00 95.25 98 SER A N 1
ATOM 764 C CA . SER A 1 98 ? -13.959 2.263 -8.256 1.00 95.25 98 SER A CA 1
ATOM 765 C C . SER A 1 98 ? -12.599 2.186 -7.564 1.00 95.25 98 SER A C 1
ATOM 767 O O . SER A 1 98 ? -12.321 2.908 -6.603 1.00 95.25 98 SER A O 1
ATOM 769 N N . ILE A 1 99 ? -11.746 1.291 -8.061 1.00 95.44 99 ILE A N 1
ATOM 770 C CA . ILE A 1 99 ? -10.317 1.244 -7.749 1.00 95.44 99 ILE A CA 1
ATOM 771 C C . ILE A 1 99 ? -9.540 1.332 -9.054 1.00 95.44 99 ILE A C 1
ATOM 773 O O . ILE A 1 99 ? -9.817 0.600 -10.005 1.00 95.44 99 ILE A O 1
ATOM 777 N N . GLU A 1 100 ? -8.550 2.215 -9.071 1.00 94.56 100 GLU A N 1
ATOM 778 C CA . GLU A 1 100 ? -7.615 2.374 -10.177 1.00 94.56 100 GLU A CA 1
ATOM 779 C C . GLU A 1 100 ? -6.305 1.650 -9.861 1.00 94.56 100 GLU A C 1
ATOM 781 O O . GLU A 1 100 ? -5.777 1.742 -8.751 1.00 94.56 100 GLU A O 1
ATOM 786 N N . LEU A 1 101 ? -5.774 0.944 -10.857 1.00 94.44 101 LEU A N 1
ATOM 787 C CA . LEU A 1 101 ? -4.431 0.375 -10.871 1.00 94.44 101 LEU A CA 1
ATOM 788 C C . LEU A 1 101 ? -3.644 1.063 -11.996 1.00 94.44 101 LEU A C 1
ATOM 790 O O . LEU A 1 101 ? -3.597 0.535 -13.114 1.00 94.44 101 LEU A O 1
ATOM 794 N N . PRO A 1 102 ? -3.033 2.239 -11.741 1.00 95.00 102 PRO A N 1
ATOM 795 C CA . PRO A 1 102 ? -2.428 3.056 -12.793 1.00 95.00 102 PRO A CA 1
ATOM 796 C C . PRO A 1 102 ? -1.335 2.332 -13.579 1.00 95.00 102 PRO A C 1
ATOM 798 O O . PRO A 1 102 ? -1.226 2.523 -14.785 1.00 95.00 102 PRO A O 1
ATOM 801 N N . LEU A 1 103 ? -0.568 1.454 -12.920 1.00 92.56 103 LEU A N 1
ATOM 802 C CA . LEU A 1 103 ? 0.458 0.645 -13.583 1.00 92.56 103 LEU A CA 1
ATOM 803 C C . LEU A 1 103 ? -0.131 -0.258 -14.679 1.00 92.56 103 LEU A C 1
ATOM 805 O O . LEU A 1 103 ? 0.482 -0.425 -15.726 1.00 92.56 103 LEU A O 1
ATOM 809 N N . ALA A 1 104 ? -1.318 -0.824 -14.455 1.00 88.75 104 ALA A N 1
ATOM 810 C CA . ALA A 1 104 ? -1.989 -1.679 -15.430 1.00 88.75 104 ALA A CA 1
ATOM 811 C C . ALA A 1 104 ? -2.886 -0.895 -16.404 1.00 88.75 104 ALA A C 1
ATOM 813 O O . ALA A 1 104 ? -3.417 -1.486 -17.341 1.00 88.75 104 ALA A O 1
ATOM 814 N N . GLY A 1 105 ? -3.097 0.407 -16.176 1.00 89.69 105 GLY A N 1
ATOM 815 C CA . GLY A 1 105 ? -4.100 1.189 -16.901 1.00 89.69 105 GLY A CA 1
ATOM 816 C C . GLY A 1 105 ? -5.527 0.675 -16.680 1.00 89.69 105 GLY A C 1
ATOM 817 O O . GLY A 1 105 ? -6.353 0.756 -17.584 1.00 89.69 105 GLY A O 1
ATOM 818 N N . LEU A 1 106 ? -5.807 0.095 -15.506 1.00 89.00 106 LEU A N 1
ATOM 819 C CA . LEU A 1 106 ? -7.091 -0.538 -15.202 1.00 89.00 106 LEU A CA 1
ATOM 820 C C . LEU A 1 106 ? -7.892 0.264 -14.186 1.00 89.00 106 LEU A C 1
ATOM 822 O O . LEU A 1 106 ? -7.360 0.718 -13.174 1.00 89.00 106 LEU A O 1
ATOM 826 N N . THR A 1 107 ? -9.200 0.309 -14.412 1.00 93.38 107 THR A N 1
ATOM 827 C CA . THR A 1 107 ? -10.186 0.807 -13.456 1.00 93.38 107 THR A CA 1
ATOM 828 C C . THR A 1 107 ? -11.247 -0.264 -13.267 1.00 93.38 107 THR A C 1
ATOM 830 O O . THR A 1 107 ? -11.840 -0.738 -14.236 1.00 93.38 107 THR A O 1
ATOM 833 N N . LEU A 1 108 ? -11.480 -0.662 -12.020 1.00 93.56 108 LEU A N 1
ATOM 834 C CA . LEU A 1 108 ? -12.487 -1.658 -11.664 1.00 93.56 108 LEU A CA 1
ATOM 835 C C . LEU A 1 108 ? -13.582 -0.988 -10.846 1.00 93.56 108 LEU A C 1
ATOM 837 O O . LEU A 1 108 ? -13.292 -0.370 -9.822 1.00 93.56 108 LEU A O 1
ATOM 841 N N . ALA A 1 109 ? -14.832 -1.129 -11.273 1.00 95.69 109 ALA A N 1
ATOM 842 C CA . ALA A 1 109 ? -15.983 -0.680 -10.506 1.00 95.69 109 ALA A CA 1
ATOM 843 C C . ALA A 1 109 ? -16.192 -1.596 -9.293 1.00 95.69 109 ALA A C 1
ATOM 845 O O . ALA A 1 109 ? -16.176 -2.823 -9.412 1.00 95.69 109 ALA A O 1
ATOM 846 N N . VAL A 1 110 ? -16.397 -1.008 -8.120 1.00 95.62 110 VAL A N 1
ATOM 847 C CA . VAL A 1 110 ? -16.606 -1.744 -6.873 1.00 95.62 110 VAL A CA 1
ATOM 848 C C . VAL A 1 110 ? -18.084 -1.666 -6.513 1.00 95.62 110 VAL A C 1
ATOM 850 O O . VAL A 1 110 ? -18.642 -0.578 -6.385 1.00 95.62 110 VAL A O 1
ATOM 853 N N . GLN A 1 111 ? -18.736 -2.821 -6.371 1.00 93.75 111 GLN A N 1
ATOM 854 C CA . GLN A 1 111 ? -20.178 -2.866 -6.124 1.00 93.75 111 GLN A CA 1
ATOM 855 C C . GLN A 1 111 ? -20.606 -4.061 -5.261 1.00 93.75 111 GLN A C 1
ATOM 857 O O . GLN A 1 111 ? -19.950 -5.110 -5.274 1.00 93.75 111 GLN A O 1
ATOM 862 N N . PRO A 1 112 ? -21.738 -3.951 -4.546 1.00 94.94 112 PRO A N 1
ATOM 863 C CA . PRO A 1 112 ? -22.390 -5.103 -3.938 1.00 94.94 112 PRO A CA 1
ATOM 864 C C . PRO A 1 112 ? -22.790 -6.144 -4.994 1.00 94.94 112 PRO A C 1
ATOM 866 O O . PRO A 1 112 ? -23.282 -5.802 -6.068 1.00 94.94 112 PRO A O 1
ATOM 869 N N . GLY A 1 113 ? -22.573 -7.421 -4.688 1.00 91.75 113 GLY A N 1
ATOM 870 C CA . GLY A 1 113 ? -22.917 -8.557 -5.548 1.00 91.75 113 GLY A CA 1
ATOM 871 C C . GLY A 1 113 ? -24.136 -9.360 -5.080 1.00 91.75 113 GLY A C 1
ATOM 872 O O . GLY A 1 113 ? -24.639 -10.184 -5.837 1.00 91.75 113 GLY A O 1
ATOM 873 N N . GLY A 1 114 ? -24.613 -9.131 -3.853 1.00 93.81 114 GLY A N 1
ATOM 874 C CA . GLY A 1 114 ? -25.683 -9.907 -3.220 1.00 93.81 114 GLY A CA 1
ATOM 875 C C . GLY A 1 114 ? -25.170 -10.777 -2.073 1.00 93.81 114 GLY A C 1
ATOM 876 O O . GLY A 1 114 ? -24.217 -10.416 -1.380 1.00 93.81 114 GLY A O 1
ATOM 877 N N . ASP A 1 115 ? -25.805 -11.924 -1.853 1.00 95.75 115 ASP A N 1
ATOM 878 C CA . ASP A 1 115 ? -25.461 -12.839 -0.764 1.00 95.75 115 ASP A CA 1
ATOM 879 C C . ASP A 1 115 ? -24.288 -13.782 -1.109 1.00 95.75 115 ASP A C 1
ATOM 881 O O . ASP A 1 115 ? -23.823 -13.877 -2.248 1.00 95.75 115 ASP A O 1
ATOM 885 N N . LEU A 1 116 ? -23.796 -14.519 -0.109 1.00 95.19 116 LEU A N 1
ATOM 886 C CA . LEU A 1 116 ? -22.690 -15.467 -0.296 1.00 95.19 116 LEU A CA 1
ATOM 887 C C . LEU A 1 116 ? -23.036 -16.619 -1.243 1.00 95.19 116 LEU A C 1
ATOM 889 O O . LEU A 1 116 ? -22.130 -17.170 -1.865 1.00 95.19 116 LEU A O 1
ATOM 893 N N . THR A 1 117 ? -24.305 -17.010 -1.345 1.00 94.62 117 THR A N 1
ATOM 894 C CA . THR A 1 117 ? -24.745 -18.084 -2.246 1.00 94.62 117 THR A CA 1
ATOM 895 C C . THR A 1 117 ? -24.572 -17.654 -3.698 1.00 94.62 117 THR A C 1
ATOM 897 O O . THR A 1 117 ? -23.919 -18.350 -4.480 1.00 94.62 117 THR A O 1
ATOM 900 N N . THR A 1 118 ? -25.054 -16.455 -4.028 1.00 92.38 118 THR A N 1
ATOM 901 C CA . THR A 1 118 ? -24.862 -15.806 -5.329 1.00 92.38 118 THR A CA 1
ATOM 902 C C . THR A 1 118 ? -23.378 -15.615 -5.618 1.00 92.38 118 THR A C 1
ATOM 904 O O . THR A 1 118 ? -22.914 -15.920 -6.716 1.00 92.38 118 THR A O 1
ATOM 907 N N . GLY A 1 119 ? -22.608 -15.193 -4.613 1.00 91.44 119 GLY A N 1
ATOM 908 C CA . GLY A 1 119 ? -21.161 -15.034 -4.727 1.00 91.44 119 GLY A CA 1
ATOM 909 C C . GLY A 1 119 ? -20.428 -16.334 -5.042 1.00 91.44 119 GLY A C 1
ATOM 910 O O . GLY A 1 119 ? -19.567 -16.349 -5.916 1.00 91.44 119 GLY A O 1
ATOM 911 N N . LYS A 1 120 ? -20.778 -17.445 -4.384 1.00 91.94 120 LYS A N 1
ATOM 912 C CA . LYS A 1 120 ? -20.192 -18.767 -4.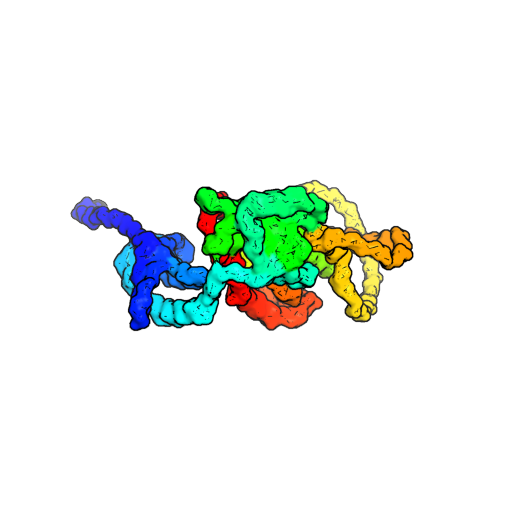668 1.00 91.94 120 LYS A CA 1
ATOM 913 C C . LYS A 1 120 ? -20.520 -19.240 -6.080 1.00 91.94 120 LYS A C 1
ATOM 915 O O . LYS A 1 120 ? -19.656 -19.806 -6.737 1.00 91.94 120 LYS A O 1
ATOM 920 N N . LEU A 1 121 ? -21.740 -18.992 -6.556 1.00 89.25 121 LEU A N 1
ATOM 921 C CA . LEU A 1 121 ? -22.115 -19.302 -7.934 1.00 89.25 121 LEU A CA 1
ATOM 922 C C . LEU A 1 121 ? -21.338 -18.433 -8.932 1.00 89.25 121 LEU A C 1
ATOM 924 O O . LEU A 1 121 ? -20.856 -18.951 -9.937 1.00 89.25 121 LEU A O 1
ATOM 928 N N . ALA A 1 122 ? -21.184 -17.137 -8.649 1.00 86.38 122 ALA A N 1
ATOM 929 C CA . ALA A 1 122 ? -20.354 -16.240 -9.448 1.00 86.38 122 ALA A CA 1
ATOM 930 C C . ALA A 1 122 ? -18.897 -16.726 -9.488 1.00 86.38 122 ALA A C 1
ATOM 932 O O . ALA A 1 122 ? -18.324 -16.785 -10.572 1.00 86.38 122 ALA A O 1
ATOM 933 N N . ALA A 1 123 ? -18.362 -17.162 -8.342 1.00 87.06 123 ALA A N 1
ATOM 934 C CA . ALA A 1 123 ? -17.030 -17.746 -8.205 1.00 87.06 123 ALA A CA 1
ATOM 935 C C . ALA A 1 123 ? -16.861 -19.084 -8.954 1.00 87.06 123 ALA A C 1
ATOM 937 O O . ALA A 1 123 ? -15.794 -19.385 -9.478 1.00 87.06 123 ALA A O 1
ATOM 938 N N . ALA A 1 124 ? -17.910 -19.906 -9.012 1.00 84.12 124 ALA A N 1
ATOM 939 C CA . ALA A 1 124 ? -17.871 -21.219 -9.656 1.00 84.12 124 ALA A CA 1
ATOM 940 C C . ALA A 1 124 ? -17.985 -21.151 -11.188 1.00 84.12 124 ALA A C 1
ATOM 942 O O . ALA A 1 124 ? -17.487 -22.034 -11.878 1.00 84.12 124 ALA A O 1
ATOM 943 N N . ARG A 1 125 ? -18.615 -20.107 -11.741 1.00 74.69 125 ARG A N 1
ATOM 944 C CA . ARG A 1 125 ? -18.768 -19.902 -13.198 1.00 74.69 125 ARG A CA 1
ATOM 945 C C . ARG A 1 125 ? -17.471 -19.458 -13.897 1.00 74.69 125 ARG A C 1
ATOM 947 O O . ARG A 1 125 ? -17.516 -18.996 -15.034 1.00 74.69 125 ARG A O 1
ATOM 954 N N . HIS A 1 126 ? -16.326 -19.519 -13.223 1.00 62.00 126 HIS A N 1
ATOM 955 C CA . HIS A 1 126 ? -15.085 -18.926 -13.706 1.00 62.00 126 HIS A CA 1
ATOM 956 C C . HIS A 1 126 ? -14.311 -19.831 -14.671 1.00 62.00 126 HIS A C 1
ATOM 958 O O . HIS A 1 126 ? -13.873 -20.920 -14.312 1.00 62.00 126 HIS A O 1
ATOM 964 N N . HIS A 1 127 ? -14.092 -19.310 -15.881 1.00 55.56 127 HIS A N 1
ATOM 965 C CA . HIS A 1 127 ? -12.990 -19.701 -16.761 1.00 55.56 127 HIS A CA 1
ATOM 966 C C . HIS A 1 127 ? -11.695 -18.960 -16.358 1.00 55.56 127 HIS A C 1
ATOM 968 O O . HIS A 1 127 ? -11.738 -18.006 -15.580 1.00 55.56 127 HIS A O 1
ATOM 974 N N . GLU A 1 128 ? -10.557 -19.443 -16.864 1.00 52.81 128 GLU A N 1
ATOM 975 C CA . GLU A 1 128 ? -9.174 -19.077 -16.513 1.00 52.81 128 GLU A CA 1
ATOM 976 C C . GLU A 1 128 ? -8.925 -17.561 -16.283 1.00 52.81 128 GLU A C 1
ATOM 978 O O . GLU A 1 128 ? -9.431 -16.711 -17.013 1.00 52.81 128 GLU A O 1
ATOM 983 N N . ASN A 1 129 ? -8.092 -17.238 -15.276 1.00 54.72 129 ASN A N 1
ATOM 984 C CA . ASN A 1 129 ? -7.610 -15.896 -14.875 1.00 54.72 129 ASN A CA 1
ATOM 985 C C . ASN A 1 129 ? -8.560 -14.943 -14.115 1.00 54.72 129 ASN A C 1
ATOM 987 O O . ASN A 1 129 ? -8.559 -13.737 -14.361 1.00 54.72 129 ASN A O 1
ATOM 991 N N . ARG A 1 130 ? -9.310 -15.422 -13.110 1.00 71.94 130 ARG A N 1
ATOM 992 C CA . ARG A 1 130 ? -10.064 -14.534 -12.193 1.00 71.94 130 ARG A CA 1
ATOM 993 C C . ARG A 1 130 ? -9.801 -14.811 -10.713 1.00 71.94 130 ARG A C 1
ATOM 995 O O . ARG A 1 130 ? -9.708 -15.960 -10.295 1.00 71.94 130 ARG A O 1
ATOM 1002 N N . PHE A 1 131 ? -9.675 -13.739 -9.925 1.00 84.56 131 PHE A N 1
ATOM 1003 C CA . PHE A 1 131 ? -9.378 -13.783 -8.491 1.00 84.56 131 PHE A CA 1
ATOM 1004 C C . PHE A 1 131 ? -10.660 -13.791 -7.650 1.00 84.56 131 PHE A C 1
ATOM 1006 O O . PHE A 1 131 ? -11.537 -12.943 -7.822 1.00 84.56 131 PHE A O 1
ATOM 1013 N N . SER A 1 132 ? -10.737 -14.701 -6.680 1.00 91.19 132 SER A N 1
ATOM 1014 C CA . SER A 1 132 ? -11.786 -14.710 -5.656 1.00 91.19 132 SER A CA 1
ATOM 1015 C C . SER A 1 132 ? -11.173 -14.844 -4.266 1.00 91.19 132 SER A C 1
ATOM 1017 O O . SER A 1 132 ? -10.212 -15.591 -4.087 1.00 91.19 132 SER A O 1
ATOM 1019 N N . LEU A 1 133 ? -11.732 -14.141 -3.283 1.00 93.94 133 LEU A N 1
ATOM 1020 C CA . LEU A 1 133 ? -11.202 -14.079 -1.924 1.00 93.94 133 LEU A CA 1
ATOM 1021 C C . LEU A 1 133 ? -12.321 -14.089 -0.889 1.00 93.94 133 LEU A C 1
ATOM 1023 O O . LEU A 1 133 ? -13.157 -13.189 -0.854 1.00 93.94 133 LEU A O 1
ATOM 1027 N N . LEU A 1 134 ? -12.296 -15.077 0.004 1.00 94.88 134 LEU A N 1
A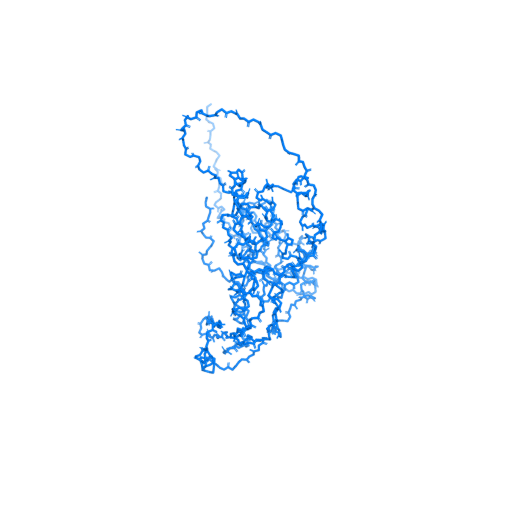TOM 1028 C CA . LEU A 1 134 ? -13.207 -15.154 1.141 1.00 94.88 134 LEU A CA 1
ATOM 1029 C C . LEU A 1 134 ? -12.571 -14.533 2.391 1.00 94.88 134 LEU A C 1
ATOM 1031 O O . LEU A 1 134 ? -11.650 -15.103 2.974 1.00 94.88 134 LEU A O 1
ATOM 1035 N N . MET A 1 135 ? -13.138 -13.425 2.854 1.00 94.88 135 MET A N 1
ATOM 1036 C CA . MET A 1 135 ? -12.801 -12.774 4.115 1.00 94.88 135 MET A CA 1
ATOM 1037 C C . MET A 1 135 ? -13.649 -13.284 5.275 1.00 94.88 135 MET A C 1
ATOM 1039 O O . MET A 1 135 ? -14.818 -13.660 5.120 1.00 94.88 135 MET A O 1
ATOM 1043 N N . ARG A 1 136 ? -13.059 -13.263 6.473 1.00 93.06 136 ARG A N 1
ATOM 1044 C CA . ARG A 1 136 ? -13.692 -13.702 7.718 1.00 93.06 136 ARG A CA 1
ATOM 1045 C C . ARG A 1 136 ? -13.412 -12.695 8.830 1.00 93.06 136 ARG A C 1
ATOM 1047 O O . ARG A 1 136 ? -12.254 -12.400 9.096 1.00 93.06 136 ARG A O 1
ATOM 1054 N N . GLN A 1 137 ? -14.456 -12.234 9.513 1.00 88.38 137 GLN A N 1
ATOM 1055 C CA . GLN A 1 137 ? -14.344 -11.433 10.736 1.00 88.38 137 GLN A CA 1
ATOM 1056 C C . GLN A 1 137 ? -15.410 -11.904 11.727 1.00 88.38 137 GLN A C 1
ATOM 1058 O O . GLN A 1 137 ? -16.605 -11.722 11.505 1.00 88.38 137 GLN A O 1
ATOM 1063 N N . GLY A 1 138 ? -14.987 -12.593 12.791 1.00 90.19 138 GLY A N 1
ATOM 1064 C CA . GLY A 1 138 ? -15.914 -13.279 13.695 1.00 90.19 138 GLY A CA 1
ATOM 1065 C C . GLY A 1 138 ? -16.776 -14.306 12.949 1.00 90.19 138 GLY A C 1
ATOM 1066 O O . GLY A 1 138 ? -16.251 -15.193 12.268 1.00 90.19 138 GLY A O 1
ATOM 1067 N N . THR A 1 139 ? -18.100 -14.174 13.043 1.00 91.88 139 THR A N 1
ATOM 1068 C CA . THR A 1 139 ? -19.080 -15.007 12.319 1.00 91.88 139 THR A CA 1
ATOM 1069 C C . THR A 1 139 ? -19.362 -14.510 10.902 1.00 91.88 139 THR A C 1
ATOM 1071 O O . THR A 1 139 ? -19.829 -15.281 10.065 1.00 91.88 139 THR A O 1
ATOM 1074 N N . GLN A 1 140 ? -19.033 -13.253 10.596 1.00 92.88 140 GLN A N 1
ATOM 1075 C CA . GLN A 1 140 ? -19.302 -12.657 9.296 1.00 92.88 140 GLN A CA 1
ATOM 1076 C C . GLN A 1 140 ? -18.330 -13.165 8.231 1.00 92.88 140 GLN A C 1
ATOM 1078 O O . GLN A 1 140 ? -17.151 -13.459 8.485 1.00 92.88 140 GLN A O 1
ATOM 1083 N N . ARG A 1 141 ? -18.859 -13.313 7.019 1.00 96.19 141 ARG A N 1
ATOM 1084 C CA . ARG A 1 141 ? -18.165 -13.842 5.849 1.00 96.19 141 ARG A CA 1
ATOM 1085 C C . ARG A 1 141 ? -18.487 -12.945 4.671 1.00 96.19 141 ARG A C 1
ATOM 1087 O O . ARG A 1 141 ? -19.658 -12.692 4.413 1.00 96.19 141 ARG A O 1
ATOM 1094 N N . LEU A 1 142 ? -17.456 -12.496 3.973 1.00 97.00 142 LEU A N 1
ATOM 1095 C CA . LEU A 1 142 ? -17.596 -11.669 2.786 1.00 97.00 142 LEU A CA 1
ATOM 1096 C C . LEU A 1 142 ? -16.733 -12.259 1.679 1.00 97.00 142 LEU A C 1
ATOM 1098 O O . LEU A 1 142 ? -15.565 -12.560 1.906 1.00 97.00 142 LEU A O 1
ATOM 1102 N N . LEU A 1 143 ? -17.306 -12.456 0.500 1.00 96.94 143 LEU A N 1
ATOM 1103 C CA . LEU A 1 143 ? -16.599 -12.968 -0.664 1.00 96.94 143 LEU A CA 1
ATOM 1104 C C . LEU A 1 143 ? -16.391 -11.823 -1.654 1.00 96.94 143 LEU A C 1
ATOM 1106 O O . LEU A 1 143 ? -17.355 -11.214 -2.107 1.00 96.94 143 LEU A O 1
ATOM 1110 N N . LEU A 1 144 ? -15.140 -11.540 -1.991 1.00 96.38 144 LEU A N 1
ATOM 1111 C CA . LEU A 1 144 ? -14.776 -10.675 -3.105 1.00 96.38 144 LEU A CA 1
ATOM 1112 C C . LEU A 1 144 ? -14.572 -11.544 -4.343 1.00 96.38 144 LEU A C 1
ATOM 1114 O O . LEU A 1 144 ? -13.841 -12.533 -4.288 1.00 96.38 144 LEU A O 1
ATOM 1118 N N . VAL A 1 145 ? -15.186 -11.160 -5.456 1.00 93.31 145 VAL A N 1
ATOM 1119 C CA . VAL A 1 145 ? -14.987 -11.796 -6.761 1.00 93.31 145 VAL A CA 1
ATOM 1120 C C . VAL A 1 145 ? -14.616 -10.732 -7.782 1.00 93.31 145 VAL A C 1
ATOM 1122 O O . VAL A 1 145 ? -15.338 -9.745 -7.947 1.00 93.31 145 VAL A O 1
ATOM 1125 N N . GLN A 1 146 ? -13.497 -10.941 -8.468 1.00 90.38 146 GLN A N 1
ATOM 1126 C CA . GLN A 1 146 ? -13.089 -10.134 -9.607 1.00 90.38 146 GLN A CA 1
ATOM 1127 C C . GLN A 1 146 ? -13.729 -10.671 -10.893 1.00 90.38 146 GLN A C 1
ATOM 1129 O O . GLN A 1 146 ? -13.628 -11.852 -11.219 1.00 90.38 146 GLN A O 1
ATOM 1134 N N . ASP A 1 147 ? -14.342 -9.770 -11.647 1.00 80.81 147 ASP A N 1
ATOM 1135 C CA . ASP A 1 147 ? -14.879 -9.984 -12.992 1.00 80.81 147 ASP A CA 1
ATOM 1136 C C . ASP A 1 147 ? -14.290 -8.908 -13.925 1.00 80.81 147 ASP A C 1
ATOM 1138 O O . ASP A 1 147 ? -13.669 -7.949 -13.458 1.00 80.81 147 ASP A O 1
ATOM 1142 N N . SER A 1 148 ? -14.444 -9.042 -15.242 1.00 78.19 148 SER A N 1
ATOM 1143 C CA . SER A 1 148 ? -13.918 -8.062 -16.205 1.00 78.19 148 SER A CA 1
ATOM 1144 C C . SER A 1 148 ? -14.522 -6.680 -15.944 1.00 78.19 148 SER A C 1
ATOM 1146 O O . SER A 1 148 ? -15.692 -6.448 -16.234 1.00 78.19 148 SER A O 1
ATOM 1148 N N . GLY A 1 149 ? -13.721 -5.772 -15.383 1.00 86.31 149 GLY A N 1
ATOM 1149 C CA . GLY A 1 149 ? -14.149 -4.414 -15.039 1.00 86.31 149 GLY A CA 1
ATOM 1150 C C . GLY A 1 149 ? -14.774 -4.255 -13.648 1.00 86.31 149 GLY A C 1
ATOM 1151 O O . GLY A 1 149 ? -15.094 -3.128 -13.281 1.00 86.31 149 GLY A O 1
ATOM 1152 N N . TYR A 1 150 ? -14.930 -5.325 -12.854 1.00 91.25 150 TYR A N 1
ATOM 1153 C CA . TYR A 1 150 ? -15.634 -5.257 -11.566 1.00 91.25 150 TYR A CA 1
ATOM 1154 C C . TYR A 1 150 ? -14.915 -5.973 -10.421 1.00 91.25 150 TYR A C 1
ATOM 1156 O O . TYR A 1 150 ? -14.366 -7.062 -10.582 1.00 91.25 150 TYR A O 1
ATOM 1164 N N . LEU A 1 151 ? -15.047 -5.407 -9.224 1.00 94.44 151 LEU A N 1
ATOM 1165 C CA . LEU A 1 151 ? -14.828 -6.077 -7.945 1.00 94.44 151 LEU A CA 1
ATOM 1166 C C . LEU A 1 151 ? -16.163 -6.146 -7.210 1.00 94.44 151 LEU A C 1
ATOM 1168 O O . LEU A 1 151 ? -16.683 -5.137 -6.728 1.00 94.44 151 LEU A O 1
ATOM 1172 N N . ARG A 1 152 ? -16.743 -7.343 -7.151 1.00 94.94 152 ARG A N 1
ATOM 1173 C CA . ARG A 1 152 ? -18.044 -7.565 -6.517 1.00 94.94 152 ARG A CA 1
ATOM 1174 C C . ARG A 1 152 ? -17.867 -8.136 -5.121 1.00 94.94 152 ARG A C 1
ATOM 1176 O O . ARG A 1 152 ? -17.124 -9.098 -4.938 1.00 94.94 152 ARG A O 1
ATOM 1183 N N . LEU A 1 153 ? -18.566 -7.550 -4.154 1.00 96.44 153 LEU A N 1
ATOM 1184 C CA . LEU A 1 153 ? -18.546 -7.965 -2.751 1.00 96.44 153 LEU A CA 1
ATOM 1185 C C . LEU A 1 153 ? -19.869 -8.640 -2.394 1.00 96.44 153 LEU A C 1
ATOM 1187 O O . LEU A 1 153 ? -20.933 -8.041 -2.531 1.00 96.44 153 LEU A O 1
ATOM 1191 N N . PHE A 1 154 ? -19.802 -9.880 -1.929 1.00 96.25 154 PHE A N 1
ATOM 1192 C CA . PHE A 1 154 ? -20.957 -10.703 -1.586 1.00 96.25 154 PHE A CA 1
ATOM 1193 C C . PHE A 1 154 ? -20.976 -10.987 -0.082 1.00 96.25 154 PHE A C 1
ATOM 1195 O O . PHE A 1 154 ? -19.977 -11.457 0.466 1.00 96.25 154 PHE A O 1
ATOM 1202 N N . GLY A 1 155 ? -22.103 -10.735 0.585 1.00 95.75 155 GLY A N 1
ATOM 1203 C CA . GLY A 1 155 ? -22.238 -10.814 2.044 1.00 95.75 155 GLY A CA 1
ATOM 1204 C C . GLY A 1 155 ? -22.510 -9.444 2.695 1.00 95.75 155 GLY A C 1
ATOM 1205 O O . GLY A 1 155 ? -23.173 -8.613 2.076 1.00 95.75 155 GLY A O 1
ATOM 1206 N N . PRO A 1 156 ? -22.044 -9.197 3.937 1.00 93.44 156 PRO A N 1
ATOM 1207 C CA . PRO A 1 156 ? -22.368 -7.994 4.709 1.00 93.44 156 PRO A CA 1
ATOM 1208 C C . PRO A 1 156 ? -21.560 -6.781 4.225 1.00 93.44 156 PRO A C 1
ATOM 1210 O O . PRO A 1 156 ? -20.524 -6.432 4.792 1.00 93.44 156 PRO A O 1
ATOM 1213 N N . VAL A 1 157 ? -22.005 -6.165 3.128 1.00 91.56 157 VAL A N 1
ATOM 1214 C CA . VAL A 1 157 ? -21.360 -4.984 2.518 1.00 91.56 157 VAL A CA 1
ATOM 1215 C C . VAL A 1 157 ? -21.520 -3.701 3.343 1.00 91.56 157 VAL A C 1
ATOM 1217 O O . VAL A 1 157 ? -20.820 -2.720 3.109 1.00 91.56 157 VAL A O 1
ATOM 1220 N N . ASP A 1 158 ? -22.417 -3.722 4.324 1.00 88.81 158 ASP A N 1
ATOM 1221 C CA . ASP A 1 158 ? -22.581 -2.722 5.378 1.00 88.81 158 ASP A CA 1
ATOM 1222 C C . ASP A 1 158 ? -21.450 -2.775 6.418 1.00 88.81 158 ASP A C 1
ATOM 1224 O O . ASP A 1 158 ? -21.136 -1.759 7.038 1.00 88.81 158 ASP A O 1
ATOM 1228 N N . ASN A 1 159 ? -20.766 -3.918 6.571 1.00 89.00 159 ASN A N 1
ATOM 1229 C CA . ASN A 1 159 ? -19.513 -3.977 7.319 1.00 89.00 159 ASN A CA 1
ATOM 1230 C C . ASN A 1 159 ? -18.363 -3.416 6.463 1.00 89.00 159 ASN A C 1
ATOM 1232 O O . ASN A 1 159 ? -17.618 -4.136 5.786 1.00 89.00 159 ASN A O 1
ATOM 1236 N N . THR A 1 160 ? -18.204 -2.098 6.538 1.00 86.88 160 THR A N 1
ATOM 1237 C CA . THR A 1 160 ? -17.190 -1.315 5.821 1.00 86.88 160 THR A CA 1
ATOM 1238 C C . THR A 1 160 ? -15.767 -1.763 6.165 1.00 86.88 160 THR A C 1
ATOM 1240 O O . THR A 1 160 ? -14.917 -1.846 5.278 1.00 86.88 160 THR A O 1
ATOM 1243 N N . SER A 1 161 ? -15.502 -2.158 7.416 1.00 86.19 161 SER A N 1
ATOM 1244 C CA . SER A 1 161 ? -14.199 -2.686 7.844 1.00 86.19 161 SER A CA 1
ATOM 1245 C C . SER A 1 161 ? -13.843 -3.993 7.131 1.00 86.19 161 SER A C 1
ATOM 1247 O O . SER A 1 161 ? -12.719 -4.147 6.643 1.00 86.19 161 SER A O 1
ATOM 1249 N N . LEU A 1 162 ? -14.795 -4.924 7.021 1.00 90.38 162 LEU A N 1
ATOM 1250 C CA . LEU A 1 162 ? -14.599 -6.197 6.325 1.00 90.38 162 LEU A CA 1
ATOM 1251 C C . LEU A 1 162 ? -14.423 -5.993 4.815 1.00 90.38 162 LEU A C 1
ATOM 1253 O O . LEU A 1 162 ? -13.550 -6.617 4.206 1.00 90.38 162 LEU A O 1
ATOM 1257 N N . CYS A 1 163 ? -15.187 -5.070 4.224 1.00 92.88 163 CYS A N 1
ATOM 1258 C CA . CYS A 1 163 ? -15.010 -4.653 2.831 1.00 92.88 163 CYS A CA 1
ATOM 1259 C C . CYS A 1 163 ? -13.612 -4.068 2.599 1.00 92.88 163 CYS A C 1
ATOM 1261 O O . CYS A 1 163 ? -12.912 -4.471 1.671 1.00 92.88 163 CYS A O 1
ATOM 1263 N N . ALA A 1 164 ? -13.160 -3.167 3.472 1.00 91.12 164 ALA A N 1
ATOM 1264 C CA . ALA A 1 164 ? -11.840 -2.560 3.377 1.00 91.12 164 ALA A CA 1
ATOM 1265 C C . ALA A 1 164 ? -10.717 -3.607 3.465 1.00 91.12 164 ALA A C 1
ATOM 1267 O O . ALA A 1 164 ? -9.751 -3.536 2.705 1.00 91.12 164 ALA A O 1
ATOM 1268 N N . GLN A 1 165 ? -10.849 -4.610 4.342 1.00 91.88 165 GLN A N 1
ATOM 1269 C CA . GLN A 1 165 ? -9.898 -5.725 4.425 1.00 91.88 165 GLN A CA 1
ATOM 1270 C C . GLN A 1 165 ? -9.850 -6.539 3.122 1.00 91.88 165 GLN A C 1
ATOM 1272 O O . GLN A 1 165 ? -8.753 -6.812 2.630 1.00 91.88 165 GLN A O 1
ATOM 1277 N N . ALA A 1 166 ? -11.008 -6.861 2.530 1.00 95.19 166 ALA A N 1
ATOM 1278 C CA . ALA A 1 166 ? -11.079 -7.550 1.237 1.00 95.19 166 ALA A CA 1
ATOM 1279 C C . ALA A 1 166 ? -10.361 -6.765 0.128 1.00 95.19 166 ALA A C 1
ATOM 1281 O O . ALA A 1 166 ? -9.522 -7.321 -0.582 1.00 95.19 166 ALA A O 1
ATOM 1282 N N . LEU A 1 167 ? -10.643 -5.462 0.011 1.00 95.88 167 LEU A N 1
ATOM 1283 C CA . LEU A 1 167 ? -10.035 -4.596 -1.005 1.00 95.88 167 LEU A CA 1
ATOM 1284 C C . LEU A 1 167 ? -8.518 -4.467 -0.819 1.00 95.88 167 LEU A C 1
ATOM 1286 O O . LEU A 1 167 ? -7.778 -4.512 -1.802 1.00 95.88 167 LEU A O 1
ATOM 1290 N N . ARG A 1 168 ? -8.031 -4.365 0.426 1.00 95.00 168 ARG A N 1
ATOM 1291 C CA . ARG A 1 168 ? -6.587 -4.355 0.721 1.00 95.00 168 ARG A CA 1
ATOM 1292 C C . ARG A 1 168 ? -5.907 -5.648 0.303 1.00 95.00 168 ARG A C 1
ATOM 1294 O O . ARG A 1 168 ? -4.846 -5.596 -0.311 1.00 95.00 168 ARG A O 1
ATOM 1301 N N . GLN A 1 169 ? -6.488 -6.796 0.641 1.00 95.19 169 GLN A N 1
ATOM 1302 C CA . GLN A 1 169 ? -5.888 -8.083 0.300 1.00 95.19 169 GLN A CA 1
ATOM 1303 C C . GLN A 1 169 ? -5.900 -8.323 -1.213 1.00 95.19 169 GLN A C 1
ATOM 1305 O O . GLN A 1 169 ? -4.905 -8.805 -1.752 1.00 95.19 169 GLN A O 1
ATOM 1310 N N . TRP A 1 170 ? -6.963 -7.906 -1.905 1.00 95.50 170 TRP A N 1
ATOM 1311 C CA . TRP A 1 170 ? -6.991 -7.894 -3.365 1.00 95.50 170 TRP A CA 1
ATOM 1312 C C . TRP A 1 170 ? -5.901 -6.975 -3.945 1.00 95.50 170 TRP A C 1
ATOM 1314 O O . TRP A 1 170 ? -5.076 -7.432 -4.730 1.00 95.50 170 TRP A O 1
ATOM 1324 N N . CYS A 1 171 ? -5.792 -5.718 -3.495 1.00 95.81 171 CYS A N 1
ATOM 1325 C CA . CYS A 1 171 ? -4.744 -4.803 -3.968 1.00 95.81 171 CYS A CA 1
ATOM 1326 C C . CYS A 1 171 ? -3.336 -5.331 -3.681 1.00 95.81 171 CYS A C 1
ATOM 1328 O O . CYS A 1 171 ? -2.428 -5.142 -4.484 1.00 95.81 171 CYS A O 1
ATOM 1330 N N . ARG A 1 172 ? -3.139 -6.007 -2.545 1.00 95.75 172 ARG A N 1
ATOM 1331 C CA . ARG A 1 172 ? -1.866 -6.644 -2.209 1.00 95.75 172 ARG A CA 1
ATOM 1332 C C . ARG A 1 172 ? -1.522 -7.775 -3.167 1.00 95.75 172 ARG A C 1
ATOM 1334 O O . ARG A 1 172 ? -0.391 -7.812 -3.636 1.00 95.75 172 ARG A O 1
ATOM 1341 N N . HIS A 1 173 ? -2.482 -8.637 -3.493 1.00 93.69 173 HIS A N 1
ATOM 1342 C CA . HIS A 1 173 ? -2.291 -9.668 -4.512 1.00 93.69 173 HIS A CA 1
ATOM 1343 C C . HIS A 1 173 ? -1.884 -9.047 -5.859 1.00 93.69 173 HIS A C 1
ATOM 1345 O O . HIS A 1 173 ? -0.953 -9.510 -6.514 1.00 93.69 173 HIS A O 1
ATOM 1351 N N . MET A 1 174 ? -2.514 -7.932 -6.231 1.00 94.06 174 MET A N 1
ATOM 1352 C CA . MET A 1 174 ? -2.183 -7.194 -7.453 1.00 94.06 174 MET A CA 1
ATOM 1353 C C . MET A 1 174 ? -0.806 -6.539 -7.405 1.00 94.06 174 MET A C 1
ATOM 1355 O O . MET A 1 174 ? -0.056 -6.597 -8.378 1.00 94.06 174 MET A O 1
ATOM 1359 N N . ALA A 1 175 ? -0.419 -5.985 -6.262 1.00 96.31 175 ALA A N 1
ATOM 1360 C CA . ALA A 1 175 ? 0.922 -5.469 -6.053 1.00 96.31 175 ALA A CA 1
ATOM 1361 C C . ALA A 1 175 ? 1.985 -6.576 -6.168 1.00 96.31 175 ALA A C 1
ATOM 1363 O O . ALA A 1 175 ? 3.007 -6.373 -6.818 1.00 96.31 175 ALA A O 1
ATOM 1364 N N . GLU A 1 176 ? 1.737 -7.748 -5.578 1.00 94.62 176 GLU A N 1
ATOM 1365 C CA . GLU A 1 176 ? 2.621 -8.921 -5.643 1.00 94.62 176 GLU A CA 1
ATOM 1366 C C . GLU A 1 176 ? 2.767 -9.460 -7.073 1.00 94.62 176 GLU A C 1
ATOM 1368 O O . GLU A 1 176 ? 3.859 -9.877 -7.452 1.00 94.62 176 GLU A O 1
ATOM 1373 N N . ALA A 1 177 ? 1.709 -9.385 -7.883 1.00 91.06 177 ALA A N 1
ATOM 1374 C CA . ALA A 1 177 ? 1.740 -9.805 -9.282 1.00 91.06 177 ALA A CA 1
ATOM 1375 C C . ALA A 1 177 ? 2.470 -8.816 -10.211 1.00 91.06 177 ALA A C 1
ATOM 1377 O O . ALA A 1 177 ? 3.058 -9.238 -11.205 1.00 91.06 177 ALA A O 1
ATOM 1378 N N . MET A 1 178 ? 2.426 -7.509 -9.923 1.00 93.88 178 MET A N 1
ATOM 1379 C CA . MET A 1 178 ? 2.870 -6.479 -10.876 1.00 93.88 178 MET A CA 1
ATOM 1380 C C . MET A 1 178 ? 4.161 -5.753 -10.485 1.00 93.88 178 MET A C 1
ATOM 1382 O O . MET A 1 178 ? 5.016 -5.518 -11.339 1.00 93.88 178 MET A O 1
ATOM 1386 N N . LEU A 1 179 ? 4.320 -5.376 -9.211 1.00 96.69 179 LEU A N 1
ATOM 1387 C CA . LEU A 1 179 ? 5.427 -4.513 -8.784 1.00 96.69 179 LEU A CA 1
ATOM 1388 C C . LEU A 1 179 ? 6.811 -5.168 -8.938 1.00 96.69 179 LEU A C 1
ATOM 1390 O O . LEU A 1 179 ? 7.721 -4.465 -9.380 1.00 96.69 179 LEU A O 1
ATOM 1394 N N . PRO A 1 180 ? 7.010 -6.469 -8.623 1.00 96.62 180 PRO A N 1
ATOM 1395 C CA . PRO A 1 180 ? 8.293 -7.134 -8.847 1.00 96.62 180 PRO A CA 1
ATOM 1396 C C . PRO A 1 180 ? 8.749 -7.074 -10.303 1.00 96.62 180 PRO A C 1
ATOM 1398 O O . PRO A 1 180 ? 9.835 -6.572 -10.578 1.00 96.62 180 PRO A O 1
ATOM 1401 N N . ALA A 1 181 ? 7.882 -7.486 -11.232 1.00 93.06 181 ALA A N 1
ATOM 1402 C CA . ALA A 1 181 ? 8.194 -7.499 -12.658 1.00 93.06 181 ALA A CA 1
ATOM 1403 C C . ALA A 1 181 ? 8.509 -6.093 -13.189 1.00 93.06 181 ALA A C 1
ATOM 1405 O O . ALA A 1 181 ? 9.439 -5.922 -13.977 1.00 93.06 181 ALA A O 1
ATOM 1406 N N . TYR A 1 182 ? 7.768 -5.080 -12.730 1.00 96.31 182 TYR A N 1
ATOM 1407 C CA . TYR A 1 182 ? 8.016 -3.689 -13.102 1.00 96.31 182 TYR A CA 1
ATOM 1408 C C . TYR A 1 182 ? 9.375 -3.181 -12.593 1.00 96.31 182 TYR A C 1
ATOM 1410 O O . TYR A 1 182 ? 10.161 -2.625 -13.360 1.00 96.31 182 TYR A O 1
ATOM 1418 N N . LEU A 1 183 ? 9.692 -3.416 -11.315 1.00 96.81 183 LEU A N 1
ATOM 1419 C CA . LEU A 1 183 ? 10.962 -2.995 -10.718 1.00 96.81 183 LEU A CA 1
ATOM 1420 C C . LEU A 1 183 ? 12.163 -3.717 -11.348 1.00 96.81 183 LEU A C 1
ATOM 1422 O O . LEU A 1 183 ? 13.195 -3.093 -11.584 1.00 96.81 183 LEU A O 1
ATOM 1426 N N . GLU A 1 184 ? 12.038 -5.012 -11.639 1.00 95.12 184 GLU A N 1
ATOM 1427 C CA . GLU A 1 184 ? 13.072 -5.803 -12.317 1.00 95.12 184 GLU A CA 1
ATOM 1428 C C . GLU A 1 184 ? 13.333 -5.310 -13.746 1.00 95.12 184 GLU A C 1
ATOM 1430 O O . GLU A 1 184 ? 14.478 -5.310 -14.204 1.00 95.12 184 GLU A O 1
ATOM 1435 N N . ASP A 1 185 ? 12.296 -4.853 -14.450 1.00 94.00 185 ASP A N 1
ATOM 1436 C CA . ASP A 1 185 ? 12.440 -4.252 -15.774 1.00 94.00 185 ASP A CA 1
ATOM 1437 C C . ASP A 1 185 ? 13.232 -2.942 -15.718 1.00 94.00 185 ASP A C 1
ATOM 1439 O O . ASP A 1 185 ? 14.206 -2.787 -16.459 1.00 94.00 185 ASP A O 1
ATOM 1443 N N . LEU A 1 186 ? 12.898 -2.049 -14.781 1.00 96.06 186 LEU A N 1
ATOM 1444 C CA . LEU A 1 186 ? 13.653 -0.813 -14.549 1.00 96.06 186 LEU A CA 1
ATOM 1445 C C . LEU A 1 186 ? 15.095 -1.100 -14.112 1.00 96.06 186 LEU A C 1
ATOM 1447 O O . LEU A 1 186 ? 16.033 -0.484 -14.617 1.00 96.06 186 LEU A O 1
ATOM 1451 N N . ALA A 1 187 ? 15.303 -2.086 -13.238 1.00 95.50 187 ALA A N 1
ATOM 1452 C CA . ALA A 1 187 ? 16.636 -2.500 -12.816 1.00 95.50 187 ALA A CA 1
ATOM 1453 C C . ALA A 1 187 ? 17.496 -2.943 -14.003 1.00 95.50 187 ALA A C 1
ATOM 1455 O O . ALA A 1 187 ? 18.646 -2.520 -14.122 1.00 95.50 187 ALA A O 1
ATOM 1456 N N . ARG A 1 188 ? 16.922 -3.735 -14.918 1.00 93.62 188 ARG A N 1
ATOM 1457 C CA . ARG A 1 188 ? 17.594 -4.174 -16.146 1.00 93.62 188 ARG A CA 1
ATOM 1458 C C . ARG A 1 188 ? 17.948 -2.992 -17.045 1.00 93.62 188 ARG A C 1
ATOM 1460 O O . ARG A 1 188 ? 19.071 -2.934 -17.536 1.00 93.62 188 ARG A O 1
ATOM 1467 N N . GLN A 1 189 ? 17.025 -2.045 -17.223 1.00 92.12 189 GLN A N 1
ATOM 1468 C CA . GLN A 1 189 ? 17.247 -0.831 -18.018 1.00 92.12 189 GLN A CA 1
ATOM 1469 C C . GLN A 1 189 ? 18.353 0.062 -17.424 1.00 92.12 189 GLN A C 1
ATOM 1471 O O . GLN A 1 189 ? 19.163 0.607 -18.167 1.00 92.12 189 GLN A O 1
ATOM 1476 N N . GLY A 1 190 ? 18.422 0.190 -16.094 1.00 93.25 190 GLY A N 1
ATOM 1477 C CA . GLY A 1 190 ? 19.434 0.994 -15.391 1.00 93.25 190 GLY A CA 1
ATOM 1478 C C . GLY A 1 190 ? 20.738 0.257 -15.044 1.00 93.25 190 GLY A C 1
ATOM 1479 O O . GLY A 1 190 ? 21.615 0.817 -14.375 1.00 93.25 190 GLY A O 1
ATOM 1480 N N . GLY A 1 191 ? 20.874 -1.012 -15.445 1.00 93.12 191 GLY A N 1
ATOM 1481 C CA . GLY A 1 191 ? 22.046 -1.838 -15.136 1.00 93.12 191 GLY A CA 1
ATOM 1482 C C . GLY A 1 191 ? 22.250 -2.093 -13.635 1.00 93.12 191 GLY A C 1
ATOM 1483 O O . GLY A 1 191 ? 23.389 -2.140 -13.160 1.00 93.12 191 GLY A O 1
ATOM 1484 N N . PHE A 1 192 ? 21.171 -2.197 -12.860 1.00 93.00 192 PHE A N 1
ATOM 1485 C CA . PHE A 1 192 ? 21.208 -2.499 -11.428 1.00 93.00 192 PHE A CA 1
ATOM 1486 C C . PHE A 1 192 ? 21.172 -4.009 -11.177 1.00 93.00 192 PHE A C 1
ATOM 1488 O O . PHE A 1 192 ? 20.431 -4.749 -11.819 1.00 93.00 192 PHE A O 1
ATOM 1495 N N . GLY A 1 193 ? 21.963 -4.465 -10.204 1.00 90.69 193 GLY A N 1
ATOM 1496 C CA . GLY A 1 193 ? 21.937 -5.848 -9.744 1.00 90.69 193 GLY A CA 1
ATOM 1497 C C . GLY A 1 193 ? 20.849 -6.053 -8.693 1.00 90.69 193 GLY A C 1
ATOM 1498 O O . GLY A 1 193 ? 20.921 -5.474 -7.609 1.00 90.69 193 GLY A O 1
ATOM 1499 N N . LEU A 1 194 ? 19.864 -6.901 -8.981 1.00 91.62 194 LEU A N 1
ATOM 1500 C CA . LEU A 1 194 ? 18.773 -7.202 -8.057 1.00 91.62 194 LEU A CA 1
ATOM 1501 C C . LEU A 1 194 ? 18.776 -8.676 -7.667 1.00 91.62 194 LEU A C 1
ATOM 1503 O O . LEU A 1 194 ? 18.801 -9.551 -8.523 1.00 91.62 194 LEU A O 1
ATOM 1507 N N . GLU A 1 195 ? 18.758 -8.940 -6.363 1.00 92.69 195 GLU A N 1
ATOM 1508 C CA . GLU A 1 195 ? 18.679 -10.299 -5.823 1.00 92.69 195 GLU A CA 1
ATOM 1509 C C . GLU A 1 195 ? 17.223 -10.709 -5.586 1.00 92.69 195 GLU A C 1
ATOM 1511 O O . GLU A 1 195 ? 16.838 -11.844 -5.852 1.00 92.69 195 GLU A O 1
ATOM 1516 N N . LYS A 1 196 ? 16.412 -9.794 -5.040 1.00 93.19 196 LYS A N 1
ATOM 1517 C CA . LYS A 1 196 ? 15.021 -10.078 -4.681 1.00 93.19 196 LYS A CA 1
ATOM 1518 C C . LYS A 1 196 ? 14.183 -8.810 -4.607 1.00 93.19 196 LYS A C 1
ATOM 1520 O O . LYS A 1 196 ? 14.597 -7.839 -3.971 1.00 93.19 196 LYS A O 1
ATOM 1525 N N . VAL A 1 197 ? 12.967 -8.874 -5.141 1.00 96.44 197 VAL A N 1
ATOM 1526 C CA . VAL A 1 197 ? 11.893 -7.923 -4.834 1.00 96.44 197 VAL A CA 1
ATOM 1527 C C . VAL A 1 197 ? 10.897 -8.573 -3.881 1.00 96.44 197 VAL A C 1
ATOM 1529 O O . VAL A 1 197 ? 10.586 -9.757 -4.001 1.00 96.44 197 VAL A O 1
ATOM 1532 N N . SER A 1 198 ? 10.382 -7.817 -2.916 1.00 96.69 198 SER A N 1
ATOM 1533 C CA . SER A 1 198 ? 9.239 -8.251 -2.112 1.00 96.69 198 SER A CA 1
ATOM 1534 C C . SER A 1 198 ? 8.208 -7.144 -1.948 1.00 96.69 198 SER A C 1
ATOM 1536 O O . SER A 1 198 ? 8.526 -5.962 -2.058 1.00 96.69 198 SER A O 1
ATOM 1538 N N . VAL A 1 199 ? 6.967 -7.529 -1.665 1.00 96.75 199 VAL A N 1
ATOM 1539 C CA . VAL A 1 199 ? 5.881 -6.598 -1.355 1.00 96.75 199 VAL A CA 1
ATOM 1540 C C . VAL A 1 199 ? 5.536 -6.713 0.127 1.00 96.75 199 VAL A C 1
ATOM 1542 O O . VAL A 1 199 ? 5.430 -7.813 0.672 1.00 96.75 199 VAL A O 1
ATOM 1545 N N . ARG A 1 200 ? 5.419 -5.573 0.812 1.00 94.69 200 ARG A N 1
ATOM 1546 C CA . ARG A 1 200 ? 5.232 -5.478 2.270 1.00 94.69 200 ARG A CA 1
ATOM 1547 C C . ARG A 1 200 ? 4.111 -4.501 2.634 1.00 94.69 200 ARG A C 1
ATOM 1549 O O . ARG A 1 200 ? 3.692 -3.681 1.823 1.00 94.69 200 ARG A O 1
ATOM 1556 N N . ASP A 1 201 ? 3.650 -4.564 3.882 1.00 91.00 201 ASP A N 1
ATOM 1557 C CA . ASP A 1 201 ? 2.644 -3.655 4.455 1.00 91.00 201 ASP A CA 1
ATOM 1558 C C . ASP A 1 201 ? 3.292 -2.684 5.457 1.00 91.00 201 ASP A C 1
ATOM 1560 O O . ASP A 1 201 ? 3.003 -2.678 6.651 1.00 91.00 201 ASP A O 1
ATOM 1564 N N . GLN A 1 202 ? 4.257 -1.893 4.980 1.00 87.31 202 GLN A N 1
ATOM 1565 C CA . GLN A 1 202 ? 4.991 -0.962 5.840 1.00 87.31 202 GLN A CA 1
ATOM 1566 C C . GLN A 1 202 ? 4.080 0.199 6.274 1.00 87.31 202 GLN A C 1
ATOM 1568 O O . GLN A 1 202 ? 3.313 0.736 5.474 1.00 87.31 202 GLN A O 1
ATOM 1573 N N . ARG A 1 203 ? 4.175 0.627 7.540 1.00 79.81 203 ARG A N 1
ATOM 1574 C CA . ARG A 1 203 ? 3.274 1.659 8.090 1.00 79.81 203 ARG A CA 1
ATOM 1575 C C . ARG A 1 203 ? 3.602 3.088 7.651 1.00 79.81 203 ARG A C 1
ATOM 1577 O O . ARG A 1 203 ? 2.709 3.925 7.644 1.00 79.81 203 ARG A O 1
ATOM 1584 N N . SER A 1 204 ? 4.869 3.384 7.361 1.00 79.06 204 SER A N 1
ATOM 1585 C CA . SER A 1 204 ? 5.358 4.766 7.212 1.00 79.06 204 SER A CA 1
ATOM 1586 C C . SER A 1 204 ? 6.312 4.989 6.038 1.00 79.06 204 SER A C 1
ATOM 1588 O O . SER A 1 204 ? 6.855 6.082 5.899 1.00 79.06 204 SER A O 1
ATOM 1590 N N . ARG A 1 205 ? 6.556 3.965 5.215 1.00 90.31 205 ARG A N 1
ATOM 1591 C CA . ARG A 1 205 ? 7.522 4.009 4.110 1.00 90.31 205 ARG A CA 1
ATOM 1592 C C . ARG A 1 205 ? 6.974 3.314 2.871 1.00 90.31 205 ARG A C 1
ATOM 1594 O O . ARG A 1 205 ? 6.250 2.319 2.978 1.00 90.31 205 ARG A O 1
ATOM 1601 N N . TRP A 1 206 ? 7.284 3.887 1.712 1.00 95.94 206 TRP A N 1
ATOM 1602 C CA . TRP A 1 206 ? 6.859 3.378 0.408 1.00 95.94 206 TRP A CA 1
ATOM 1603 C C . TRP A 1 206 ? 7.748 2.245 -0.099 1.00 95.94 206 TRP A C 1
ATOM 1605 O O . TRP A 1 206 ? 7.257 1.367 -0.805 1.00 95.94 206 TRP A O 1
ATOM 1615 N N . GLY A 1 207 ? 9.010 2.218 0.319 1.00 95.00 207 GLY A N 1
ATOM 1616 C CA . GLY A 1 207 ? 9.941 1.148 0.013 1.00 95.00 207 GLY A CA 1
ATOM 1617 C C . GLY A 1 207 ? 11.079 1.053 1.025 1.00 95.00 207 GLY A C 1
ATOM 1618 O O . GLY A 1 207 ? 11.150 1.808 2.004 1.00 95.00 207 GLY A O 1
ATOM 1619 N N . SER A 1 208 ? 11.909 0.033 0.841 1.00 94.25 208 SER A N 1
ATOM 1620 C CA . SER A 1 208 ? 13.182 -0.122 1.529 1.00 94.25 208 SER A CA 1
ATOM 1621 C C . SER A 1 208 ? 14.160 -0.957 0.709 1.00 94.25 208 SER A C 1
ATOM 1623 O O . SER A 1 208 ? 13.777 -1.924 0.044 1.00 94.25 208 SER A O 1
ATOM 1625 N N . CYS A 1 209 ? 15.444 -0.636 0.839 1.00 94.25 209 CYS A N 1
ATOM 1626 C CA . CYS A 1 209 ? 16.536 -1.304 0.149 1.00 94.25 209 CYS A CA 1
ATOM 1627 C C . CYS A 1 209 ? 17.572 -1.844 1.147 1.00 94.25 209 CYS A C 1
ATOM 1629 O O . CYS A 1 209 ? 17.929 -1.181 2.125 1.00 94.25 209 CYS A O 1
ATOM 1631 N N . ALA A 1 210 ? 18.060 -3.061 0.905 1.00 91.50 210 ALA A N 1
ATOM 1632 C CA . ALA A 1 210 ? 19.130 -3.688 1.673 1.00 91.50 210 ALA A CA 1
ATOM 1633 C C . ALA A 1 210 ? 20.175 -4.301 0.733 1.00 91.50 210 ALA A C 1
ATOM 1635 O O . ALA A 1 210 ? 19.853 -5.127 -0.122 1.00 91.50 210 ALA A O 1
ATOM 1636 N N . ARG A 1 211 ? 21.449 -3.938 0.912 1.00 86.81 211 ARG A N 1
ATOM 1637 C CA . ARG A 1 211 ? 22.554 -4.483 0.113 1.00 86.81 211 ARG A CA 1
ATOM 1638 C C . ARG A 1 211 ? 22.931 -5.886 0.594 1.00 86.81 211 ARG A C 1
ATOM 1640 O O . ARG A 1 211 ? 23.084 -6.113 1.794 1.00 86.81 211 ARG A O 1
ATOM 1647 N N . SER A 1 212 ? 23.123 -6.814 -0.338 1.00 82.44 212 SER A N 1
ATOM 1648 C CA . SER A 1 212 ? 23.609 -8.155 -0.018 1.00 82.44 212 SER A CA 1
ATOM 1649 C C . SER A 1 212 ? 25.123 -8.112 0.181 1.00 82.44 212 SER A C 1
ATOM 1651 O O . SER A 1 212 ? 25.858 -7.572 -0.650 1.00 82.44 212 SER A O 1
ATOM 1653 N N . ARG A 1 213 ? 25.622 -8.661 1.293 1.00 66.88 213 ARG A N 1
ATOM 1654 C CA . ARG A 1 213 ? 27.063 -8.881 1.449 1.00 66.88 213 ARG A CA 1
ATOM 1655 C C . ARG A 1 213 ? 27.417 -10.129 0.655 1.00 66.88 213 ARG A C 1
ATOM 1657 O O . ARG A 1 213 ? 26.961 -11.214 0.997 1.00 66.88 213 ARG A O 1
ATOM 1664 N N . ARG A 1 214 ? 28.264 -9.991 -0.366 1.00 58.28 214 ARG A N 1
ATOM 1665 C CA . ARG A 1 214 ? 28.918 -11.148 -0.987 1.00 58.28 214 ARG A CA 1
ATOM 1666 C C . ARG A 1 214 ? 29.690 -11.875 0.116 1.00 58.28 214 ARG A C 1
ATOM 1668 O O . ARG A 1 214 ? 30.677 -11.339 0.618 1.00 58.28 214 ARG A O 1
ATOM 1675 N N . THR A 1 215 ? 29.238 -13.058 0.527 1.00 43.47 215 THR A N 1
ATOM 1676 C CA . THR A 1 215 ? 30.024 -13.951 1.383 1.00 43.47 215 THR A CA 1
ATOM 1677 C C . THR A 1 215 ? 31.227 -14.394 0.564 1.00 43.47 215 THR A C 1
ATOM 1679 O O . THR A 1 215 ? 31.139 -15.299 -0.264 1.00 43.47 215 THR A O 1
ATOM 1682 N N . GLY A 1 216 ? 32.338 -13.676 0.710 1.00 41.47 216 GLY A N 1
ATOM 1683 C CA . GLY A 1 216 ? 33.604 -14.059 0.111 1.00 41.47 216 GLY A CA 1
ATOM 1684 C C . GLY A 1 216 ? 34.058 -15.362 0.745 1.00 41.47 216 GLY A C 1
ATOM 1685 O O . GLY A 1 216 ? 34.468 -15.363 1.902 1.00 41.47 216 GLY A O 1
ATOM 1686 N N . ASN A 1 217 ? 33.982 -16.465 -0.001 1.00 35.09 217 ASN A N 1
ATOM 1687 C CA . ASN A 1 217 ? 34.716 -17.652 0.385 1.00 35.09 217 ASN A CA 1
ATOM 1688 C C . ASN A 1 217 ? 36.213 -17.390 0.160 1.00 35.09 217 ASN A C 1
ATOM 1690 O O . ASN A 1 217 ? 36.655 -16.955 -0.904 1.00 35.09 217 ASN A O 1
ATOM 1694 N N . SER A 1 218 ? 36.941 -17.608 1.240 1.00 35.28 218 SER A N 1
ATOM 1695 C CA . SER A 1 218 ? 38.378 -17.694 1.453 1.00 35.28 218 SER A CA 1
ATOM 1696 C C . SER A 1 218 ? 39.235 -18.071 0.234 1.00 35.28 218 SER A C 1
ATOM 1698 O O . SER A 1 218 ? 39.017 -19.091 -0.406 1.00 35.28 218 SER A O 1
ATOM 1700 N N . LYS A 1 219 ? 40.295 -17.276 0.022 1.00 35.44 219 LYS A N 1
ATOM 1701 C CA . LYS A 1 219 ? 41.622 -17.636 -0.521 1.00 35.44 219 LYS A CA 1
ATOM 1702 C C . LYS A 1 219 ? 41.673 -18.712 -1.625 1.00 35.44 219 LYS A C 1
ATOM 1704 O O . LYS A 1 219 ? 41.894 -19.884 -1.353 1.00 35.44 219 LYS A O 1
ATOM 1709 N N . GLY A 1 220 ? 41.731 -18.253 -2.873 1.00 28.64 220 GLY A N 1
ATOM 1710 C CA . GLY A 1 220 ? 42.421 -18.943 -3.964 1.00 28.64 220 GLY A CA 1
ATOM 1711 C C . GLY A 1 220 ? 43.400 -17.977 -4.625 1.00 28.64 220 GLY A C 1
ATOM 1712 O O . GLY A 1 220 ? 42.992 -17.121 -5.403 1.00 28.64 220 GLY A O 1
ATOM 1713 N N . LYS A 1 221 ? 44.692 -18.060 -4.278 1.00 30.31 221 LYS A N 1
ATOM 1714 C CA . LYS A 1 221 ? 45.763 -17.358 -5.001 1.00 30.31 221 LYS A CA 1
ATOM 1715 C C . LYS A 1 221 ? 45.842 -17.948 -6.412 1.00 30.31 221 LYS A C 1
ATOM 1717 O O . LYS A 1 221 ? 46.384 -19.031 -6.584 1.00 30.31 221 LYS A O 1
ATOM 1722 N N . GLY A 1 222 ? 45.354 -17.214 -7.404 1.00 27.94 222 GLY A N 1
ATOM 1723 C CA . GLY A 1 222 ? 45.614 -17.465 -8.818 1.00 27.94 222 GLY A CA 1
ATOM 1724 C C . GLY A 1 222 ? 46.049 -16.162 -9.471 1.00 27.94 222 GLY A C 1
ATOM 1725 O O . GLY A 1 222 ? 45.236 -15.270 -9.674 1.00 27.94 222 GLY A O 1
ATOM 1726 N N . LYS A 1 223 ? 47.352 -16.024 -9.735 1.00 29.92 223 LYS A N 1
ATOM 1727 C CA . LYS A 1 223 ? 47.905 -14.941 -10.553 1.00 29.92 223 LYS A CA 1
ATOM 1728 C C . LYS A 1 223 ? 47.339 -15.070 -11.970 1.00 29.92 223 LYS A C 1
ATOM 1730 O O . LYS A 1 223 ? 47.585 -16.089 -12.606 1.00 29.92 223 LYS A O 1
ATOM 1735 N N . SER A 1 224 ? 46.726 -14.023 -12.512 1.00 28.20 224 SER A N 1
ATOM 1736 C CA . SER A 1 224 ? 46.812 -13.778 -13.953 1.00 28.20 224 SER A CA 1
ATOM 1737 C C . SER A 1 224 ? 46.983 -12.294 -14.243 1.00 28.20 224 SER A C 1
ATOM 1739 O O . SER A 1 224 ? 46.502 -11.415 -13.534 1.00 28.20 224 SER A O 1
ATOM 1741 N N . ARG A 1 225 ? 47.805 -12.084 -15.258 1.00 26.92 225 ARG A N 1
ATOM 1742 C CA . ARG A 1 225 ? 48.516 -10.885 -15.677 1.00 26.92 225 ARG A CA 1
ATOM 1743 C C . ARG A 1 225 ? 47.570 -9.918 -16.396 1.00 26.92 225 ARG A C 1
ATOM 1745 O O . ARG A 1 225 ? 46.615 -10.350 -17.029 1.00 26.92 225 ARG A O 1
ATOM 1752 N N . ALA A 1 226 ? 47.872 -8.629 -16.290 1.00 26.20 226 ALA A N 1
ATOM 1753 C CA . ALA A 1 226 ? 47.204 -7.554 -17.007 1.00 26.20 226 ALA A CA 1
ATOM 1754 C C . ALA A 1 226 ? 47.394 -7.660 -18.527 1.00 26.20 226 ALA A C 1
ATOM 1756 O O . ALA A 1 226 ? 48.490 -7.996 -18.974 1.00 26.20 226 ALA A O 1
ATOM 1757 N N . SER A 1 227 ? 46.366 -7.242 -19.267 1.00 25.20 227 SER A N 1
ATOM 1758 C CA . SER A 1 227 ? 46.503 -6.582 -20.565 1.00 25.20 227 SER A CA 1
ATOM 1759 C C . SER A 1 227 ? 45.498 -5.436 -20.614 1.00 25.20 227 SER A C 1
ATOM 1761 O O . SER A 1 227 ? 44.310 -5.623 -20.357 1.00 25.20 227 SER A O 1
ATOM 1763 N N . ALA A 1 228 ? 46.025 -4.240 -20.850 1.00 25.94 228 ALA A N 1
ATOM 1764 C CA . ALA A 1 228 ? 45.283 -3.010 -21.040 1.00 25.94 228 ALA A CA 1
ATOM 1765 C C . ALA A 1 228 ? 44.854 -2.908 -22.504 1.00 25.94 228 ALA A C 1
ATOM 1767 O O . ALA A 1 228 ? 45.697 -3.070 -23.379 1.00 25.94 228 ALA A O 1
ATOM 1768 N N . GLU A 1 229 ? 43.593 -2.562 -22.750 1.00 26.73 229 GLU A N 1
ATOM 1769 C CA . GLU A 1 229 ? 43.160 -2.002 -24.028 1.00 26.73 229 GLU A CA 1
ATOM 1770 C C . GLU A 1 229 ? 42.219 -0.823 -23.773 1.00 26.73 229 GLU A C 1
ATOM 1772 O O . GLU A 1 229 ? 41.186 -0.923 -23.110 1.00 26.73 229 GLU A O 1
ATOM 1777 N N . SER A 1 230 ? 42.658 0.329 -24.269 1.00 25.88 230 SER A N 1
ATOM 1778 C CA . SER A 1 230 ? 41.932 1.584 -24.395 1.00 25.88 230 SER A CA 1
ATOM 1779 C C . SER A 1 230 ? 40.946 1.497 -25.561 1.00 25.88 230 SER A C 1
ATOM 1781 O O . SER A 1 230 ? 41.361 1.210 -26.681 1.00 25.88 230 SER A O 1
ATOM 1783 N N . GLY A 1 231 ? 39.671 1.810 -25.326 1.00 23.72 231 GLY A N 1
ATOM 1784 C CA . GLY A 1 231 ? 38.642 1.874 -26.365 1.00 23.72 231 GLY A CA 1
ATOM 1785 C C . GLY A 1 231 ? 37.671 3.021 -26.103 1.00 23.72 231 GLY A C 1
ATOM 1786 O O . GLY A 1 231 ? 37.178 3.183 -24.991 1.00 23.72 231 GLY A O 1
ATOM 1787 N N . ALA A 1 232 ? 37.478 3.848 -27.125 1.00 23.28 232 ALA A N 1
ATOM 1788 C CA . ALA A 1 232 ? 36.881 5.173 -27.086 1.00 23.28 232 ALA A CA 1
ATOM 1789 C C . ALA A 1 232 ? 35.376 5.220 -26.759 1.00 23.28 232 ALA A C 1
ATOM 1791 O O . ALA A 1 232 ? 34.610 4.283 -26.973 1.00 23.28 232 ALA A O 1
ATOM 1792 N N . VAL A 1 233 ? 34.978 6.391 -26.265 1.00 25.27 233 VAL A N 1
ATOM 1793 C CA . VAL A 1 233 ? 33.612 6.822 -25.967 1.00 25.27 233 VAL A CA 1
ATOM 1794 C C . VAL A 1 233 ? 32.823 6.984 -27.268 1.00 25.27 233 VAL A C 1
ATOM 1796 O O . VAL A 1 233 ? 33.210 7.779 -28.121 1.00 25.27 233 VAL A O 1
ATOM 1799 N N . HIS A 1 234 ? 31.676 6.314 -27.385 1.00 25.59 234 HIS A N 1
ATOM 1800 C CA . HIS A 1 234 ? 30.644 6.676 -28.354 1.00 25.59 234 HIS A CA 1
ATOM 1801 C C . HIS A 1 234 ? 29.381 7.141 -27.626 1.00 25.59 234 HIS A C 1
ATOM 1803 O O . HIS A 1 234 ? 28.735 6.389 -26.898 1.00 25.59 234 HIS A O 1
ATOM 1809 N N . HIS A 1 235 ? 29.046 8.413 -27.841 1.00 25.34 235 HIS A N 1
ATOM 1810 C CA . HIS A 1 235 ? 27.724 8.974 -27.597 1.00 25.34 235 HIS A CA 1
ATOM 1811 C C . HIS A 1 235 ? 26.717 8.336 -28.562 1.00 25.34 235 HIS A C 1
ATOM 1813 O O . HIS A 1 235 ? 26.926 8.372 -29.772 1.00 25.34 235 HIS A O 1
ATOM 1819 N N . ALA A 1 236 ? 25.603 7.822 -28.041 1.00 24.41 236 ALA A N 1
ATOM 1820 C CA . ALA A 1 236 ? 24.417 7.524 -28.836 1.00 24.41 236 ALA A CA 1
ATOM 1821 C C . ALA A 1 236 ? 23.206 8.230 -28.216 1.00 24.41 236 ALA A C 1
ATOM 1823 O O . ALA A 1 236 ? 22.870 8.044 -27.046 1.00 24.41 236 ALA A O 1
ATOM 1824 N N . SER A 1 237 ? 22.628 9.113 -29.021 1.00 22.44 237 SER A N 1
ATOM 1825 C CA . SER A 1 237 ? 21.495 9.981 -28.751 1.00 22.44 237 SER A CA 1
ATOM 1826 C C . SER A 1 237 ? 20.160 9.226 -28.762 1.00 22.44 237 SER A C 1
ATOM 1828 O O . SER A 1 237 ? 19.948 8.287 -29.521 1.00 22.44 237 SER A O 1
ATOM 1830 N N . SER A 1 238 ? 19.268 9.700 -27.889 1.00 27.34 238 SER A N 1
ATOM 1831 C CA . SER A 1 238 ? 17.799 9.712 -27.959 1.00 27.34 238 SER A CA 1
ATOM 1832 C C . SER A 1 238 ? 17.096 8.825 -29.000 1.00 27.34 238 SER A C 1
ATOM 1834 O O . SER A 1 238 ? 17.027 9.180 -30.176 1.00 27.34 238 SER A O 1
ATOM 1836 N N . GLN A 1 239 ? 16.360 7.821 -28.516 1.00 24.62 239 GLN A N 1
ATOM 1837 C CA . GLN A 1 239 ? 15.067 7.453 -29.095 1.00 24.62 239 GLN A CA 1
ATOM 1838 C C . GLN A 1 239 ? 14.047 7.225 -27.975 1.00 24.62 239 GLN A C 1
ATOM 1840 O O . GLN A 1 239 ? 14.056 6.225 -27.263 1.00 24.62 239 GLN A O 1
ATOM 1845 N N . THR A 1 240 ? 13.167 8.208 -27.809 1.00 31.41 240 THR A N 1
ATOM 1846 C CA . THR A 1 240 ? 11.939 8.131 -27.020 1.00 31.41 240 THR A CA 1
ATOM 1847 C C . THR A 1 240 ? 10.900 7.352 -27.828 1.00 31.41 240 THR A C 1
ATOM 1849 O O . THR A 1 240 ? 10.184 7.931 -28.641 1.00 31.41 240 THR A O 1
ATOM 1852 N N . GLY A 1 241 ? 10.845 6.033 -27.648 1.00 25.25 241 GLY A N 1
ATOM 1853 C CA . GLY A 1 241 ? 9.858 5.154 -28.279 1.00 25.25 241 GLY A CA 1
ATOM 1854 C C . GLY A 1 241 ? 9.190 4.264 -27.232 1.00 25.25 241 GLY A C 1
ATOM 1855 O O . GLY A 1 241 ? 9.880 3.534 -26.536 1.00 25.25 241 GLY A O 1
ATOM 1856 N N . SER A 1 242 ? 7.865 4.396 -27.095 1.00 36.59 242 SER A N 1
ATOM 1857 C CA . SER A 1 242 ? 6.914 3.560 -26.333 1.00 36.59 242 SER A CA 1
ATOM 1858 C C . SER A 1 242 ? 7.501 2.622 -25.252 1.00 36.59 242 SER A C 1
ATOM 1860 O O . SER A 1 242 ? 7.904 1.494 -25.525 1.00 36.59 242 SER A O 1
ATOM 1862 N N . ARG A 1 243 ? 7.473 3.073 -23.987 1.00 43.03 243 ARG A N 1
ATOM 1863 C CA . ARG A 1 243 ? 7.951 2.360 -22.775 1.00 43.03 243 ARG A CA 1
ATOM 1864 C C . ARG A 1 243 ? 7.052 1.201 -22.306 1.00 43.03 243 ARG A C 1
ATOM 1866 O O . ARG A 1 243 ? 7.207 0.722 -21.183 1.00 43.03 243 ARG A O 1
ATOM 1873 N N . ALA A 1 244 ? 6.112 0.732 -23.124 1.00 39.31 244 ALA A N 1
ATOM 1874 C CA . ALA A 1 244 ? 5.306 -0.440 -22.793 1.00 39.31 244 ALA A CA 1
ATOM 1875 C C . ALA A 1 244 ? 6.142 -1.713 -23.022 1.00 39.31 244 ALA A C 1
ATOM 1877 O O . ALA A 1 244 ? 6.075 -2.356 -24.067 1.00 39.31 244 ALA A O 1
ATOM 1878 N N . GLY A 1 245 ? 7.006 -2.037 -22.058 1.00 41.19 245 GLY A N 1
ATOM 1879 C CA . GLY A 1 245 ? 7.827 -3.243 -22.088 1.00 41.19 245 GLY A CA 1
ATOM 1880 C C . GLY A 1 245 ? 6.990 -4.531 -22.085 1.00 41.19 245 GLY A C 1
ATOM 1881 O O . GLY A 1 245 ? 5.828 -4.553 -21.683 1.00 41.19 245 GLY A O 1
ATOM 1882 N N . ARG A 1 246 ? 7.628 -5.642 -22.480 1.00 44.50 246 ARG A N 1
ATOM 1883 C CA . ARG A 1 246 ? 7.074 -7.016 -22.541 1.00 44.50 246 ARG A CA 1
ATOM 1884 C C . ARG A 1 246 ? 6.359 -7.494 -21.260 1.00 44.50 246 ARG A C 1
ATOM 1886 O O . ARG A 1 246 ? 5.617 -8.471 -21.314 1.00 44.50 246 ARG A O 1
ATOM 1893 N N . TRP A 1 247 ? 6.548 -6.811 -20.129 1.00 57.91 247 TRP A N 1
ATOM 1894 C CA . TRP A 1 247 ? 5.858 -7.062 -18.861 1.00 57.91 247 TRP A CA 1
ATOM 1895 C C . TRP A 1 247 ? 4.334 -6.832 -18.954 1.00 57.91 247 TRP A C 1
ATOM 1897 O O . TRP A 1 247 ? 3.569 -7.583 -18.347 1.00 57.91 247 TRP A O 1
ATOM 1907 N N . ALA A 1 248 ? 3.881 -5.884 -19.785 1.00 51.53 248 ALA A N 1
ATOM 1908 C CA . ALA A 1 248 ? 2.460 -5.573 -19.963 1.00 51.53 248 ALA A CA 1
ATOM 1909 C C . ALA A 1 248 ? 1.660 -6.756 -20.545 1.00 51.53 248 ALA A C 1
ATOM 1911 O O . ALA A 1 248 ? 0.529 -6.995 -20.133 1.00 51.53 248 ALA A O 1
ATOM 1912 N N . GLY A 1 249 ? 2.257 -7.552 -21.442 1.00 47.44 249 GLY A N 1
ATOM 1913 C CA . GLY A 1 249 ? 1.580 -8.682 -22.097 1.00 47.44 249 GLY A CA 1
ATOM 1914 C C . GLY A 1 249 ? 1.236 -9.843 -21.154 1.00 47.44 249 GLY A C 1
ATOM 1915 O O . GLY A 1 249 ? 0.180 -10.457 -21.293 1.00 47.44 249 GLY A O 1
ATOM 1916 N N . ASN A 1 250 ? 2.083 -10.119 -20.156 1.00 50.72 250 ASN A N 1
ATOM 1917 C CA . ASN A 1 250 ? 1.810 -11.146 -19.141 1.00 50.72 250 ASN A CA 1
ATOM 1918 C C . ASN A 1 250 ? 0.837 -10.651 -18.064 1.00 50.72 250 ASN A C 1
ATOM 1920 O O . ASN A 1 250 ? 0.027 -11.432 -17.572 1.00 50.72 250 ASN A O 1
ATOM 1924 N N . ILE A 1 251 ? 0.872 -9.358 -17.739 1.00 54.38 251 ILE A N 1
ATOM 1925 C CA . ILE A 1 251 ? -0.075 -8.743 -16.804 1.00 54.38 251 ILE A CA 1
ATOM 1926 C C . ILE A 1 251 ? -1.466 -8.658 -17.424 1.00 54.38 251 ILE A C 1
ATOM 1928 O O . ILE A 1 251 ? -2.431 -9.024 -16.765 1.00 54.38 251 ILE A O 1
ATOM 1932 N N . MET A 1 252 ? -1.587 -8.291 -18.703 1.00 51.19 252 MET A N 1
ATOM 1933 C CA . MET A 1 252 ? -2.877 -8.256 -19.402 1.00 51.19 252 MET A CA 1
ATOM 1934 C C . MET A 1 252 ? -3.611 -9.602 -19.350 1.00 51.19 252 MET A C 1
ATOM 1936 O O . MET A 1 252 ? -4.832 -9.616 -19.213 1.00 51.19 252 MET A O 1
ATOM 1940 N N . ARG A 1 253 ? -2.891 -10.736 -19.342 1.00 56.16 253 ARG A N 1
ATOM 1941 C CA . ARG A 1 253 ? -3.505 -12.066 -19.173 1.00 56.16 253 ARG A CA 1
ATOM 1942 C C . ARG A 1 253 ? -4.241 -12.213 -17.840 1.00 56.16 253 ARG A C 1
ATOM 1944 O O . ARG A 1 253 ? -5.303 -12.823 -17.840 1.00 56.16 253 ARG A O 1
ATOM 1951 N N . LEU A 1 254 ? -3.744 -11.623 -16.748 1.00 54.91 254 LEU A N 1
ATOM 1952 C CA . LEU A 1 254 ? -4.398 -11.648 -15.429 1.00 54.91 254 LEU A CA 1
ATOM 1953 C C . LEU A 1 254 ? -5.723 -10.864 -15.389 1.00 54.91 254 LEU A C 1
ATOM 1955 O O . LEU A 1 254 ? -6.480 -11.007 -14.431 1.00 54.91 254 LEU A O 1
ATOM 1959 N N . PHE A 1 255 ? -6.006 -10.027 -16.395 1.00 53.38 255 PHE A N 1
ATOM 1960 C CA . PHE A 1 255 ? -7.104 -9.059 -16.339 1.00 53.38 255 PHE A CA 1
ATOM 1961 C C . PHE A 1 255 ? -8.091 -9.122 -17.509 1.00 53.38 255 PHE A C 1
ATOM 1963 O O . PHE A 1 255 ? -9.269 -8.819 -17.314 1.00 53.38 255 PHE A O 1
ATOM 1970 N N . SER A 1 256 ? -7.657 -9.486 -18.720 1.00 50.31 256 SER A N 1
ATOM 1971 C CA . SER A 1 256 ? -8.457 -9.239 -19.926 1.00 50.31 256 SER A CA 1
ATOM 1972 C C . SER A 1 256 ? -9.381 -10.384 -20.338 1.00 50.31 256 SER A C 1
ATOM 1974 O O . SER A 1 256 ? -10.351 -10.126 -21.048 1.00 50.31 256 SER A O 1
ATOM 1976 N N . GLY A 1 257 ? -9.104 -11.641 -19.969 1.00 44.00 257 GLY A N 1
ATOM 1977 C CA . GLY A 1 257 ? -9.835 -12.804 -20.508 1.00 44.00 257 GLY A CA 1
ATOM 1978 C C . GLY A 1 257 ? -9.862 -12.882 -22.049 1.00 44.00 257 GLY A C 1
ATOM 1979 O O . GLY A 1 257 ? -10.589 -13.695 -22.612 1.00 44.00 257 GLY A O 1
ATOM 1980 N N . LYS A 1 258 ? -9.089 -12.038 -22.745 1.00 33.72 258 LYS A N 1
ATOM 1981 C CA . LYS A 1 258 ? -8.990 -11.954 -24.201 1.00 33.72 258 LYS A CA 1
ATOM 1982 C C . LYS A 1 258 ? -7.530 -12.120 -24.589 1.00 33.72 258 LYS A C 1
ATOM 1984 O O . LYS A 1 258 ? -6.687 -11.294 -24.239 1.00 33.72 258 LYS A O 1
ATOM 1989 N N . ALA A 1 259 ? -7.255 -13.187 -25.331 1.00 31.30 259 ALA A N 1
ATOM 1990 C CA . ALA A 1 259 ? -6.086 -13.255 -26.188 1.00 31.30 259 ALA A CA 1
ATOM 1991 C C . ALA A 1 259 ? -6.345 -12.319 -27.374 1.00 31.30 259 ALA A C 1
ATOM 1993 O O . ALA A 1 259 ? -7.220 -12.599 -28.191 1.00 31.30 259 ALA A O 1
ATOM 1994 N N . GLU A 1 260 ? -5.628 -11.203 -27.469 1.00 31.66 260 GLU A N 1
ATOM 1995 C CA . GLU A 1 260 ? -5.536 -10.521 -28.757 1.00 31.66 260 GLU A CA 1
ATOM 1996 C C . GLU A 1 260 ? -4.503 -11.248 -29.616 1.00 31.66 260 GLU A C 1
ATOM 1998 O O . GLU A 1 260 ? -3.342 -11.424 -29.239 1.00 31.66 260 GLU A O 1
ATOM 2003 N N . ALA A 1 261 ? -4.993 -11.739 -30.752 1.00 30.66 261 ALA A N 1
ATOM 2004 C CA . ALA A 1 261 ? -4.225 -12.395 -31.785 1.00 30.66 261 ALA A CA 1
ATOM 2005 C C . ALA A 1 261 ? -3.444 -11.365 -32.618 1.00 30.66 261 ALA A C 1
ATOM 2007 O O . ALA A 1 261 ? -4.005 -10.395 -33.115 1.00 30.66 261 ALA A O 1
ATOM 2008 N N . SER A 1 262 ? -2.155 -11.668 -32.782 1.00 32.88 262 SER A N 1
ATOM 2009 C CA . SER A 1 262 ? -1.261 -11.361 -33.908 1.00 32.88 262 SER A CA 1
ATOM 2010 C C . SER A 1 262 ? -1.170 -9.930 -34.457 1.00 32.88 262 SER A C 1
ATOM 2012 O O . SER A 1 262 ? -2.035 -9.471 -35.197 1.00 32.88 262 SER A O 1
ATOM 2014 N N . ALA A 1 263 ? 0.028 -9.352 -34.324 1.00 29.39 263 ALA A N 1
ATOM 2015 C CA . ALA A 1 263 ? 0.649 -8.596 -35.409 1.00 29.39 263 ALA A CA 1
ATOM 2016 C C . ALA A 1 263 ? 2.180 -8.793 -35.403 1.00 29.39 263 ALA A C 1
ATOM 2018 O O . ALA A 1 263 ? 2.887 -8.217 -34.582 1.00 29.39 263 ALA A O 1
ATOM 2019 N N . GLY A 1 264 ? 2.666 -9.601 -36.353 1.00 28.34 264 GLY A N 1
ATOM 2020 C CA . GLY A 1 264 ? 4.012 -9.499 -36.929 1.00 28.34 264 GLY A CA 1
ATOM 2021 C C . GLY A 1 264 ? 5.143 -10.256 -36.234 1.00 28.34 264 GLY A C 1
ATOM 2022 O O . GLY A 1 264 ? 5.926 -9.669 -35.493 1.00 28.34 264 GLY A O 1
ATOM 2023 N N . GLU A 1 265 ? 5.317 -11.531 -36.585 1.00 37.44 265 GLU A N 1
ATOM 2024 C CA . GLU A 1 265 ? 6.611 -12.210 -36.477 1.00 37.44 265 GLU A CA 1
ATOM 2025 C C . GLU A 1 265 ? 7.678 -11.436 -37.270 1.00 37.44 265 GLU A C 1
ATOM 2027 O O . GLU A 1 265 ? 7.629 -11.347 -38.498 1.00 37.44 265 GLU A O 1
ATOM 2032 N N . ARG A 1 266 ? 8.679 -10.896 -36.568 1.00 30.69 266 ARG A N 1
ATOM 2033 C CA . ARG A 1 266 ? 9.998 -10.613 -37.141 1.00 30.69 266 ARG A CA 1
ATOM 2034 C C . ARG A 1 266 ? 11.082 -11.235 -36.269 1.00 30.69 266 ARG A C 1
ATOM 2036 O O . ARG A 1 266 ? 11.404 -10.738 -35.198 1.00 30.69 266 ARG A O 1
ATOM 2043 N N . SER A 1 267 ? 11.604 -12.333 -36.811 1.00 31.22 267 SER A N 1
ATOM 2044 C CA . SER A 1 267 ? 12.956 -12.885 -36.696 1.00 31.22 267 SER A CA 1
ATOM 2045 C C . SER A 1 267 ? 13.571 -13.013 -35.297 1.00 31.22 267 SER A C 1
ATOM 2047 O O . SER A 1 267 ? 14.318 -12.165 -34.810 1.00 31.22 267 SER A O 1
ATOM 2049 N N . SER A 1 268 ? 13.353 -14.187 -34.713 1.00 34.72 268 SER A N 1
ATOM 2050 C CA . SER A 1 268 ? 13.916 -14.695 -33.457 1.00 34.72 268 SER A CA 1
ATOM 2051 C C . SER A 1 268 ? 15.434 -14.961 -33.471 1.00 34.72 268 SER A C 1
ATOM 2053 O O . SER A 1 268 ? 15.935 -15.629 -32.570 1.00 34.72 268 SER A O 1
ATOM 2055 N N . TYR A 1 269 ? 16.191 -14.452 -34.448 1.00 30.80 269 TYR A N 1
ATOM 2056 C CA . TYR A 1 269 ? 17.603 -14.820 -34.640 1.00 30.80 269 TYR A CA 1
ATOM 2057 C C . TYR A 1 269 ? 18.588 -13.643 -34.511 1.00 30.80 269 TYR A C 1
ATOM 2059 O O . TYR A 1 269 ? 19.770 -13.866 -34.268 1.00 30.80 269 TYR A O 1
ATOM 2067 N N . GLU A 1 270 ? 18.115 -12.392 -34.541 1.00 33.09 270 GLU A N 1
ATOM 2068 C CA . GLU A 1 270 ? 18.969 -11.192 -34.410 1.00 33.09 270 GLU A CA 1
ATOM 2069 C C . GLU A 1 270 ? 19.129 -10.693 -32.958 1.00 33.09 270 GLU A C 1
ATOM 2071 O O . GLU A 1 270 ? 20.078 -9.985 -32.632 1.00 33.09 270 GLU A O 1
ATOM 2076 N N . THR A 1 271 ? 18.258 -11.116 -32.032 1.00 34.06 271 THR A N 1
ATOM 2077 C CA . THR A 1 271 ? 18.297 -10.674 -30.617 1.00 34.06 271 THR A CA 1
ATOM 2078 C C . THR A 1 271 ? 19.300 -11.458 -29.749 1.00 34.06 271 THR A C 1
ATOM 2080 O O . THR A 1 271 ? 19.661 -11.011 -28.659 1.00 34.06 271 THR A O 1
ATOM 2083 N N . MET A 1 272 ? 19.811 -12.607 -30.206 1.00 30.33 272 MET A N 1
ATOM 2084 C CA . MET A 1 272 ? 20.799 -13.385 -29.436 1.00 30.33 272 MET A CA 1
ATOM 2085 C C . MET A 1 272 ? 22.238 -12.865 -29.566 1.00 30.33 272 MET A C 1
ATOM 2087 O O . MET A 1 272 ? 23.049 -13.158 -28.693 1.00 30.33 272 MET A O 1
ATOM 2091 N N . GLN A 1 273 ? 22.555 -12.042 -30.572 1.00 35.75 273 GLN A N 1
ATOM 2092 C CA . GLN A 1 273 ? 23.918 -11.519 -30.765 1.00 35.75 273 GLN A CA 1
ATOM 2093 C C . GLN A 1 273 ? 24.172 -10.153 -30.100 1.00 35.75 273 GLN A C 1
ATOM 2095 O O . GLN A 1 273 ? 25.323 -9.770 -29.919 1.00 35.75 273 GLN A O 1
ATOM 2100 N N . GLN A 1 274 ? 23.133 -9.442 -29.643 1.00 39.31 274 GLN A N 1
ATOM 2101 C CA . GLN A 1 274 ? 23.301 -8.207 -28.854 1.00 39.31 274 GLN A CA 1
ATOM 2102 C C . GLN A 1 274 ? 23.396 -8.448 -27.334 1.00 39.31 274 GLN A C 1
ATOM 2104 O O . GLN A 1 274 ? 23.837 -7.567 -26.599 1.00 39.31 274 GLN A O 1
ATOM 2109 N N . ASN A 1 275 ? 23.055 -9.647 -26.847 1.00 42.09 275 ASN A N 1
ATOM 2110 C CA . ASN A 1 275 ? 23.063 -9.978 -25.414 1.00 42.09 275 ASN A CA 1
ATOM 2111 C C . ASN A 1 275 ? 24.383 -10.585 -24.901 1.00 42.09 275 ASN A C 1
ATOM 2113 O O . ASN A 1 275 ? 24.539 -10.767 -23.693 1.00 42.09 275 ASN A O 1
ATOM 2117 N N . SER A 1 276 ? 25.360 -10.861 -25.768 1.00 36.75 276 SER A N 1
ATOM 2118 C CA . SER A 1 276 ? 26.651 -11.438 -25.362 1.00 36.75 276 SER A CA 1
ATOM 2119 C C . SER A 1 276 ? 27.671 -10.413 -24.847 1.00 36.75 276 SER A C 1
ATOM 2121 O O . SER A 1 276 ? 28.662 -10.813 -24.245 1.00 36.75 276 SER A O 1
ATOM 2123 N N . ASN A 1 277 ? 27.421 -9.105 -24.999 1.00 40.78 277 ASN A N 1
ATOM 2124 C CA . ASN A 1 277 ? 28.353 -8.055 -24.550 1.00 40.78 277 ASN A CA 1
ATOM 2125 C C . ASN A 1 277 ? 28.029 -7.459 -23.163 1.00 40.78 277 ASN A C 1
ATOM 2127 O O . ASN A 1 277 ? 28.881 -6.800 -22.573 1.00 40.78 277 ASN A O 1
ATOM 2131 N N . LEU A 1 278 ? 26.843 -7.719 -22.595 1.00 44.25 278 LEU A N 1
ATOM 2132 C CA . LEU A 1 278 ? 26.454 -7.241 -21.253 1.00 44.25 278 LEU A CA 1
ATOM 2133 C C . LEU A 1 278 ? 26.821 -8.219 -20.127 1.00 44.25 278 LEU A C 1
ATOM 2135 O O . LEU A 1 278 ? 27.095 -7.794 -19.005 1.00 44.25 278 LEU A O 1
ATOM 2139 N N . ALA A 1 279 ? 26.895 -9.520 -20.418 1.00 42.22 279 ALA A N 1
ATOM 2140 C CA . ALA A 1 279 ? 27.213 -10.541 -19.418 1.00 42.22 279 ALA A CA 1
ATOM 2141 C C . ALA A 1 279 ? 28.639 -10.400 -18.838 1.00 42.22 279 ALA A C 1
ATOM 2143 O O . ALA A 1 279 ? 28.878 -10.780 -17.693 1.00 42.22 279 ALA A O 1
ATOM 2144 N N . GLY A 1 280 ? 29.573 -9.799 -19.586 1.00 40.69 280 GLY A N 1
ATOM 2145 C CA . GLY A 1 280 ? 30.958 -9.581 -19.148 1.00 40.69 280 GLY A CA 1
ATOM 2146 C C . GLY A 1 280 ? 31.162 -8.410 -18.173 1.00 40.69 280 GLY A C 1
ATOM 2147 O O . GLY A 1 280 ? 32.150 -8.402 -17.442 1.00 40.69 280 GLY A O 1
ATOM 2148 N N . GLN A 1 281 ? 30.237 -7.442 -18.108 1.00 46.09 281 GLN A N 1
ATOM 2149 C CA . GLN A 1 281 ? 30.391 -6.217 -17.297 1.00 46.09 281 GLN A CA 1
ATOM 2150 C C . GLN A 1 281 ? 29.652 -6.248 -15.943 1.00 46.09 281 GLN A C 1
ATOM 2152 O O . GLN A 1 281 ? 29.851 -5.361 -15.112 1.00 46.09 281 GLN A O 1
ATOM 2157 N N . MET A 1 282 ? 28.826 -7.265 -15.670 1.00 48.84 282 MET A N 1
ATOM 2158 C CA . MET A 1 282 ? 27.975 -7.311 -14.465 1.00 48.84 282 MET A CA 1
ATOM 2159 C C . MET A 1 282 ? 28.638 -7.925 -13.219 1.00 48.84 282 MET A C 1
ATOM 2161 O O . MET A 1 282 ? 28.008 -8.013 -12.167 1.00 48.84 282 MET A O 1
ATOM 2165 N N . THR A 1 283 ? 29.909 -8.330 -13.278 1.00 51.72 283 THR A N 1
ATOM 2166 C CA . THR A 1 283 ? 30.543 -9.119 -12.201 1.00 51.72 283 THR A CA 1
ATOM 2167 C C . THR A 1 283 ? 30.934 -8.318 -10.951 1.00 51.72 283 THR A C 1
ATOM 2169 O O . THR A 1 283 ? 31.333 -8.927 -9.955 1.00 51.72 283 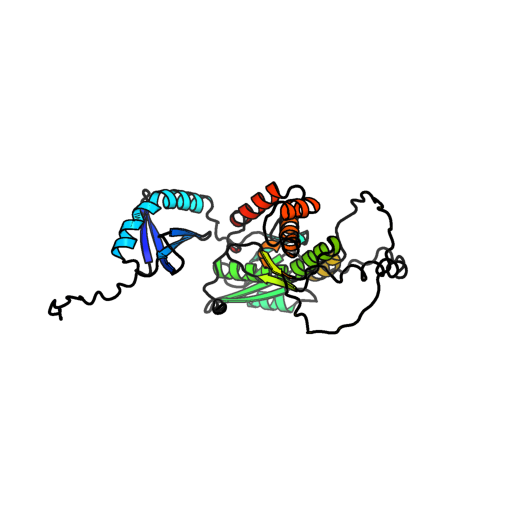THR A O 1
ATOM 2172 N N . ASN A 1 284 ? 30.784 -6.983 -10.956 1.00 60.28 284 ASN A N 1
ATOM 2173 C CA . ASN A 1 284 ? 31.246 -6.117 -9.860 1.00 60.28 284 ASN A CA 1
ATOM 2174 C C . ASN A 1 284 ? 30.227 -5.073 -9.350 1.00 60.28 284 ASN A C 1
ATOM 2176 O O . ASN A 1 284 ? 30.602 -4.174 -8.598 1.00 60.28 284 ASN A O 1
ATOM 2180 N N . GLN A 1 285 ? 28.949 -5.161 -9.736 1.00 67.38 285 GLN A N 1
ATOM 2181 C CA . GLN A 1 285 ? 27.906 -4.256 -9.226 1.00 67.38 285 GLN A CA 1
ATOM 2182 C C . GLN A 1 285 ? 27.335 -4.758 -7.886 1.00 67.38 285 GLN A C 1
ATOM 2184 O O . GLN A 1 285 ? 27.156 -5.968 -7.711 1.00 67.38 285 GLN A O 1
ATOM 2189 N N . PRO A 1 286 ? 27.025 -3.864 -6.925 1.00 77.81 286 PRO A N 1
ATOM 2190 C CA . PRO A 1 286 ? 26.365 -4.259 -5.689 1.00 77.81 286 PRO A CA 1
ATOM 2191 C C . PRO A 1 286 ? 24.961 -4.791 -5.995 1.00 77.81 286 PRO A C 1
ATOM 2193 O O . PRO A 1 286 ? 24.146 -4.104 -6.606 1.00 77.81 286 PRO A O 1
ATOM 2196 N N . VAL A 1 287 ? 24.689 -6.017 -5.547 1.00 86.69 287 VAL A N 1
ATOM 2197 C CA . VAL A 1 287 ? 23.356 -6.626 -5.586 1.00 86.69 287 VAL A CA 1
ATOM 2198 C C . VAL A 1 287 ? 22.637 -6.413 -4.260 1.00 86.69 287 VAL A C 1
ATOM 2200 O O . VAL A 1 287 ? 23.262 -6.338 -3.194 1.00 86.69 287 VAL A O 1
ATOM 2203 N N . GLY A 1 288 ? 21.314 -6.328 -4.298 1.00 91.06 288 GLY A N 1
ATOM 2204 C CA . GLY A 1 288 ? 20.529 -6.163 -3.083 1.00 91.06 288 GLY A CA 1
ATOM 2205 C C . GLY A 1 288 ? 19.077 -6.571 -3.227 1.00 91.06 288 GLY A C 1
ATOM 2206 O O . GLY A 1 288 ? 18.618 -7.007 -4.284 1.00 91.06 288 GLY A O 1
ATOM 2207 N N . ARG A 1 289 ? 18.368 -6.453 -2.111 1.00 95.19 289 ARG A N 1
ATOM 2208 C CA . ARG A 1 289 ? 16.954 -6.778 -1.975 1.00 95.19 289 ARG A CA 1
ATOM 2209 C C . ARG A 1 289 ? 16.174 -5.488 -1.797 1.00 95.19 289 ARG A C 1
ATOM 2211 O O . ARG A 1 289 ? 16.545 -4.664 -0.961 1.00 95.19 289 ARG A O 1
ATOM 2218 N N . ILE A 1 290 ? 15.085 -5.344 -2.539 1.00 96.88 290 ILE A N 1
ATOM 2219 C CA . ILE A 1 290 ? 14.176 -4.204 -2.432 1.00 96.88 290 ILE A CA 1
ATOM 2220 C C . ILE A 1 290 ? 12.816 -4.705 -1.962 1.00 96.88 290 ILE A C 1
ATOM 2222 O O . ILE A 1 290 ? 12.329 -5.753 -2.385 1.00 96.88 290 ILE A O 1
ATOM 2226 N N . SER A 1 291 ? 12.199 -3.965 -1.051 1.00 97.62 291 SER A N 1
ATOM 2227 C CA . SER A 1 291 ? 10.824 -4.189 -0.626 1.00 97.62 291 SER A CA 1
ATOM 2228 C C . SER A 1 291 ? 9.987 -2.970 -0.967 1.00 97.62 291 SER A C 1
ATOM 2230 O O . SER A 1 291 ? 10.324 -1.877 -0.532 1.00 97.62 291 SER A O 1
ATOM 2232 N N . LEU A 1 292 ? 8.880 -3.148 -1.682 1.00 98.25 292 LEU A N 1
ATOM 2233 C CA . LEU A 1 292 ? 7.918 -2.082 -1.964 1.00 98.25 292 LEU A CA 1
ATOM 2234 C C . LEU A 1 292 ? 6.667 -2.248 -1.100 1.00 98.25 292 LEU A C 1
ATOM 2236 O O . LEU A 1 292 ? 6.273 -3.358 -0.738 1.00 98.25 292 LEU A O 1
ATOM 2240 N N . ASN A 1 293 ? 6.031 -1.140 -0.742 1.00 97.56 293 ASN A N 1
ATOM 2241 C CA . ASN A 1 293 ? 4.731 -1.153 -0.086 1.00 97.56 293 ASN A CA 1
ATOM 2242 C C . ASN A 1 293 ? 3.654 -1.581 -1.087 1.00 97.56 293 ASN A C 1
ATOM 2244 O O . ASN A 1 293 ? 3.630 -1.055 -2.197 1.00 97.56 293 ASN A O 1
ATOM 2248 N N . TRP A 1 294 ? 2.722 -2.459 -0.706 1.00 97.62 294 TRP A N 1
ATOM 2249 C CA . TRP A 1 294 ? 1.656 -2.887 -1.624 1.00 97.62 294 TRP A CA 1
ATOM 2250 C C . TRP A 1 294 ? 0.821 -1.717 -2.156 1.00 97.62 294 TRP A C 1
ATOM 2252 O O . TRP A 1 294 ? 0.363 -1.748 -3.294 1.00 97.62 294 TRP A O 1
ATOM 2262 N N . ARG A 1 295 ? 0.683 -0.642 -1.371 1.00 97.38 295 ARG A N 1
ATOM 2263 C CA . ARG A 1 295 ? -0.025 0.582 -1.775 1.00 97.38 295 ARG A CA 1
ATOM 2264 C C . ARG A 1 295 ? 0.601 1.268 -2.979 1.00 97.38 295 ARG A C 1
ATOM 2266 O O . ARG A 1 295 ? -0.072 2.072 -3.611 1.00 97.38 295 ARG A O 1
ATOM 2273 N N . ALA A 1 296 ? 1.863 0.977 -3.296 1.00 97.88 296 ALA A N 1
ATOM 2274 C CA . ALA A 1 296 ? 2.535 1.542 -4.459 1.00 97.88 296 ALA A CA 1
ATOM 2275 C C . ALA A 1 296 ? 1.814 1.181 -5.770 1.00 97.88 296 ALA A C 1
ATOM 2277 O O . ALA A 1 296 ? 1.904 1.930 -6.734 1.00 97.88 296 ALA A O 1
ATOM 2278 N N . VAL A 1 297 ? 1.021 0.101 -5.783 1.00 97.00 297 VAL A N 1
ATOM 2279 C CA . VAL A 1 297 ? 0.167 -0.265 -6.924 1.00 97.00 297 VAL A CA 1
ATOM 2280 C C . VAL A 1 297 ? -0.943 0.758 -7.214 1.00 97.00 297 VAL A C 1
ATOM 2282 O O . VAL A 1 297 ? -1.459 0.796 -8.325 1.00 97.00 297 VAL A O 1
ATOM 2285 N N . LEU A 1 298 ? -1.298 1.588 -6.226 1.00 96.88 298 LEU A N 1
ATOM 2286 C CA . LEU A 1 298 ? -2.302 2.653 -6.329 1.00 96.88 298 LEU A CA 1
ATOM 2287 C C . LEU A 1 298 ? -1.680 4.009 -6.700 1.00 96.88 298 LEU A C 1
ATOM 2289 O O . LEU A 1 298 ? -2.403 4.992 -6.853 1.00 96.88 298 LEU A O 1
ATOM 2293 N N . LEU A 1 299 ? -0.348 4.105 -6.778 1.00 97.06 299 LEU A N 1
ATOM 2294 C CA . LEU A 1 299 ? 0.317 5.364 -7.095 1.00 97.06 299 LEU A CA 1
ATOM 2295 C C . LEU A 1 299 ? 0.168 5.695 -8.587 1.00 97.06 299 LEU A C 1
ATOM 2297 O O . LEU A 1 299 ? 0.291 4.800 -9.426 1.00 97.06 299 LEU A O 1
ATOM 2301 N N . PRO A 1 300 ? 0.003 6.985 -8.938 1.00 96.00 300 PRO A N 1
ATOM 2302 C CA . PRO A 1 300 ? 0.220 7.456 -10.299 1.00 96.00 300 PRO A CA 1
ATOM 2303 C C . PRO A 1 300 ? 1.562 6.962 -10.846 1.00 96.00 300 PRO A C 1
ATOM 2305 O O . PRO A 1 300 ? 2.570 6.991 -10.134 1.00 96.00 300 PRO A O 1
ATOM 2308 N N . LEU A 1 301 ? 1.590 6.559 -12.120 1.00 95.31 301 LEU A N 1
ATOM 2309 C CA . LEU A 1 301 ? 2.765 5.935 -12.736 1.00 95.31 301 LEU A CA 1
ATOM 2310 C C . LEU A 1 301 ? 4.073 6.738 -12.555 1.00 95.31 301 LEU A C 1
ATOM 2312 O O . LEU A 1 301 ? 5.072 6.118 -12.193 1.00 95.31 301 LEU A O 1
ATOM 2316 N N . PRO A 1 302 ? 4.104 8.085 -12.688 1.00 96.19 302 PRO A N 1
ATOM 2317 C CA . PRO A 1 302 ? 5.327 8.856 -12.442 1.00 96.19 302 PRO A CA 1
ATOM 2318 C C . PRO A 1 302 ? 5.860 8.740 -11.007 1.00 96.19 302 PRO A C 1
ATOM 2320 O O . PRO A 1 302 ? 7.072 8.704 -10.804 1.00 96.19 302 PRO A O 1
ATOM 2323 N N . LEU A 1 303 ? 4.970 8.640 -10.012 1.00 97.75 303 LEU A N 1
ATOM 2324 C CA . LEU A 1 303 ? 5.354 8.489 -8.605 1.00 97.75 303 LEU A CA 1
ATOM 2325 C C . LEU A 1 303 ? 5.836 7.072 -8.300 1.00 97.75 303 LEU A C 1
ATOM 2327 O O . LEU A 1 303 ? 6.799 6.907 -7.554 1.00 97.75 303 LEU A O 1
ATOM 2331 N N . LEU A 1 304 ? 5.192 6.058 -8.887 1.00 98.06 304 LEU A N 1
ATOM 2332 C CA . LEU A 1 304 ? 5.647 4.674 -8.781 1.00 98.06 304 LEU A CA 1
ATOM 2333 C C . LEU A 1 304 ? 7.030 4.498 -9.420 1.00 98.06 304 LEU A C 1
ATOM 2335 O O . LEU A 1 304 ? 7.919 3.909 -8.814 1.00 98.06 304 LEU A O 1
ATOM 2339 N N . GLU A 1 305 ? 7.228 5.032 -10.624 1.00 97.75 305 GLU A N 1
ATOM 2340 C CA . GLU A 1 305 ? 8.516 4.984 -11.313 1.00 97.75 305 GLU A CA 1
ATOM 2341 C C . GLU A 1 305 ? 9.613 5.703 -10.519 1.00 97.75 305 GLU A C 1
ATOM 2343 O O . GLU A 1 305 ? 10.695 5.148 -10.328 1.00 97.75 305 GLU A O 1
ATOM 2348 N N . HIS A 1 306 ? 9.321 6.899 -9.997 1.00 98.31 306 HIS A N 1
ATOM 2349 C CA . HIS A 1 306 ? 10.234 7.623 -9.117 1.00 98.31 306 HIS A CA 1
ATOM 2350 C C . HIS A 1 306 ? 10.612 6.801 -7.874 1.00 98.31 306 HIS A C 1
ATOM 2352 O O . HIS A 1 306 ? 11.797 6.679 -7.571 1.00 98.31 306 HIS A O 1
ATOM 2358 N N . LEU A 1 307 ? 9.634 6.188 -7.194 1.00 98.44 307 LEU A N 1
ATOM 2359 C CA . LEU A 1 307 ? 9.872 5.291 -6.057 1.00 98.44 307 LEU A CA 1
ATOM 2360 C C . LEU A 1 307 ? 10.782 4.115 -6.443 1.00 98.44 307 LEU A C 1
ATOM 2362 O O . LEU A 1 307 ? 11.717 3.792 -5.716 1.00 98.44 307 LEU A O 1
ATOM 2366 N N . CYS A 1 308 ? 10.537 3.472 -7.585 1.00 98.31 308 CYS A N 1
ATOM 2367 C CA . CYS A 1 308 ? 11.382 2.377 -8.052 1.00 98.31 308 CYS A CA 1
ATOM 2368 C C . CYS A 1 308 ? 12.830 2.837 -8.271 1.00 98.31 308 CYS A C 1
ATOM 2370 O O . CYS A 1 308 ? 13.754 2.181 -7.790 1.00 98.31 308 CYS A O 1
ATOM 2372 N N . TRP A 1 309 ? 13.040 3.975 -8.937 1.00 98.19 309 TRP A N 1
ATOM 2373 C CA . TRP A 1 309 ? 14.383 4.522 -9.146 1.00 98.19 309 TRP A CA 1
ATOM 2374 C C . TRP A 1 309 ? 15.065 4.955 -7.849 1.00 98.19 309 TRP A C 1
ATOM 2376 O O . TRP A 1 309 ? 16.260 4.711 -7.699 1.00 98.19 309 TRP A O 1
ATOM 2386 N N . HIS A 1 310 ? 14.319 5.520 -6.898 1.00 97.56 310 HIS A N 1
ATOM 2387 C CA . HIS A 1 310 ? 14.807 5.841 -5.554 1.00 97.56 310 HIS A CA 1
ATOM 2388 C C . HIS A 1 310 ? 15.422 4.596 -4.887 1.00 97.56 310 HIS A C 1
ATOM 2390 O O . HIS A 1 310 ? 16.591 4.596 -4.493 1.00 97.56 310 HIS A O 1
ATOM 2396 N N . GLU A 1 311 ? 14.675 3.491 -4.834 1.00 97.69 311 GLU A N 1
ATOM 2397 C CA . GLU A 1 311 ? 15.148 2.252 -4.202 1.00 97.69 311 GLU A CA 1
ATOM 2398 C C . GLU A 1 311 ? 16.305 1.589 -4.972 1.00 97.69 311 GLU A C 1
ATOM 2400 O O . GLU A 1 311 ? 17.218 1.019 -4.363 1.00 97.69 311 GLU A O 1
ATOM 2405 N N . LEU A 1 312 ? 16.305 1.677 -6.307 1.00 96.94 312 LEU A N 1
ATOM 2406 C CA . LEU A 1 312 ? 17.394 1.171 -7.148 1.00 96.94 312 LEU A CA 1
ATOM 2407 C C . LEU A 1 312 ? 18.693 1.951 -6.924 1.00 96.94 312 LEU A C 1
ATOM 2409 O O . LEU A 1 312 ? 19.741 1.339 -6.714 1.00 96.94 312 LEU A O 1
ATOM 2413 N N . CYS A 1 313 ? 18.637 3.284 -6.886 1.00 96.31 313 CYS A N 1
ATOM 2414 C CA . CYS A 1 313 ? 19.790 4.132 -6.576 1.00 96.31 313 CYS A CA 1
ATOM 2415 C C . CYS A 1 313 ? 20.375 3.816 -5.192 1.00 96.31 313 CYS A C 1
ATOM 2417 O O . CYS A 1 313 ? 21.599 3.835 -5.015 1.00 96.31 313 CYS A O 1
ATOM 2419 N N . HIS A 1 314 ? 19.540 3.415 -4.227 1.00 95.38 314 HIS A N 1
ATOM 2420 C CA . HIS A 1 314 ? 20.027 2.968 -2.922 1.00 95.38 314 HIS A CA 1
ATOM 2421 C C . HIS A 1 314 ? 20.934 1.731 -2.973 1.00 95.38 314 HIS A C 1
ATOM 2423 O O . HIS A 1 314 ? 21.812 1.581 -2.118 1.00 95.38 314 HIS A O 1
ATOM 2429 N N . LEU A 1 315 ? 20.843 0.891 -4.010 1.00 93.50 315 LEU A N 1
ATOM 2430 C CA . LEU A 1 315 ? 21.765 -0.237 -4.182 1.00 93.50 315 LEU A CA 1
ATOM 2431 C C . LEU A 1 315 ? 23.218 0.222 -4.344 1.00 93.50 315 LEU A C 1
ATOM 2433 O O . LEU A 1 315 ? 24.119 -0.472 -3.868 1.00 93.50 315 LEU A O 1
ATOM 2437 N N . ARG A 1 316 ? 23.461 1.400 -4.934 1.00 92.38 316 ARG A N 1
ATOM 2438 C CA . ARG A 1 316 ? 24.797 1.990 -5.141 1.00 92.38 316 ARG A CA 1
ATOM 2439 C C . ARG A 1 316 ? 25.153 3.016 -4.063 1.00 92.38 316 ARG A C 1
ATOM 2441 O O . ARG A 1 316 ? 26.262 2.951 -3.521 1.00 92.38 316 ARG A O 1
ATOM 2448 N N . HIS A 1 317 ? 24.200 3.843 -3.639 1.00 93.50 317 HIS A N 1
ATOM 2449 C CA . HIS A 1 317 ? 24.390 4.875 -2.615 1.00 93.50 317 HIS A CA 1
ATOM 2450 C C . HIS A 1 317 ? 23.398 4.704 -1.451 1.00 93.50 317 HIS A C 1
ATOM 2452 O O . HIS A 1 317 ? 22.230 5.064 -1.550 1.00 93.50 317 HIS A O 1
ATOM 2458 N N . MET A 1 318 ? 23.866 4.170 -0.316 1.00 90.94 318 MET A N 1
ATOM 2459 C CA . MET A 1 318 ? 23.010 3.877 0.852 1.00 90.94 318 MET A CA 1
ATOM 2460 C C . MET A 1 318 ? 22.538 5.126 1.618 1.00 90.94 318 MET A C 1
ATOM 2462 O O . MET A 1 318 ? 21.775 5.010 2.575 1.00 90.94 318 MET A O 1
ATOM 2466 N N . ASP A 1 319 ? 23.009 6.308 1.231 1.00 91.06 319 ASP A N 1
ATOM 2467 C CA . ASP A 1 319 ? 22.639 7.593 1.806 1.00 91.06 319 ASP A CA 1
ATOM 2468 C C . ASP A 1 319 ? 22.112 8.548 0.728 1.00 91.06 319 ASP A C 1
ATOM 2470 O O . ASP A 1 319 ? 22.306 8.347 -0.467 1.00 91.06 319 ASP A O 1
ATOM 2474 N N . HIS A 1 320 ? 21.454 9.626 1.153 1.00 93.38 320 HIS A N 1
ATOM 2475 C CA . HIS A 1 320 ? 20.954 10.668 0.254 1.00 93.38 320 HIS A CA 1
ATOM 2476 C C . HIS A 1 320 ? 22.047 11.700 -0.080 1.00 93.38 320 HIS A C 1
ATOM 2478 O O . HIS A 1 320 ? 21.788 12.905 -0.067 1.00 93.38 320 HIS A O 1
ATOM 2484 N N . SER A 1 321 ? 23.286 11.261 -0.320 1.00 96.06 321 SER A N 1
ATOM 2485 C CA . SER A 1 321 ? 24.430 12.131 -0.639 1.00 96.06 321 SER A CA 1
ATOM 2486 C C . SER A 1 321 ? 24.273 12.873 -1.977 1.00 96.06 321 SER A C 1
ATOM 2488 O O . SER A 1 321 ? 23.331 12.663 -2.742 1.00 96.06 321 SER A O 1
ATOM 2490 N N . ALA A 1 322 ? 25.207 13.781 -2.288 1.00 96.38 322 ALA A N 1
ATOM 2491 C CA . ALA A 1 322 ? 25.233 14.452 -3.592 1.00 96.38 322 ALA A CA 1
ATOM 2492 C C . ALA A 1 322 ? 25.380 13.453 -4.755 1.00 96.38 322 ALA A C 1
ATOM 2494 O O . ALA A 1 322 ? 24.741 13.636 -5.787 1.00 96.38 322 ALA A O 1
ATOM 2495 N N . ALA A 1 323 ? 26.152 12.377 -4.554 1.00 96.19 323 ALA A N 1
ATOM 2496 C CA . ALA A 1 323 ? 26.299 11.296 -5.525 1.00 96.19 323 ALA A CA 1
ATOM 2497 C C . ALA A 1 323 ? 24.967 10.569 -5.773 1.00 96.19 323 ALA A C 1
ATOM 2499 O O . ALA A 1 323 ? 24.574 10.416 -6.926 1.00 96.19 323 ALA A O 1
ATOM 2500 N N . TYR A 1 324 ? 24.228 10.234 -4.707 1.00 96.75 324 TYR A N 1
ATOM 2501 C CA . TYR A 1 324 ? 22.880 9.667 -4.819 1.00 96.75 324 TYR A CA 1
ATOM 2502 C C . TYR A 1 324 ? 21.944 10.562 -5.634 1.00 96.75 324 TYR A C 1
ATOM 2504 O O . TYR A 1 324 ? 21.314 10.100 -6.579 1.00 96.75 324 TYR A O 1
ATOM 2512 N N . ARG A 1 325 ? 21.875 11.859 -5.309 1.00 97.19 325 ARG A N 1
ATOM 2513 C CA . ARG A 1 325 ? 20.979 12.794 -6.011 1.00 97.19 325 ARG A CA 1
ATOM 2514 C C . ARG A 1 325 ? 21.353 12.957 -7.482 1.00 97.19 325 ARG A C 1
ATOM 2516 O O . ARG A 1 325 ? 20.462 13.038 -8.322 1.00 97.19 325 ARG A O 1
ATOM 2523 N N . ALA A 1 326 ? 22.649 12.995 -7.792 1.00 97.12 326 ALA A N 1
ATOM 2524 C CA . ALA A 1 326 ? 23.131 13.051 -9.168 1.00 97.12 326 ALA A CA 1
ATOM 2525 C C . ALA A 1 326 ? 22.772 11.777 -9.947 1.00 97.12 326 ALA A C 1
ATOM 2527 O O . ALA A 1 326 ? 22.403 11.862 -11.116 1.00 97.12 326 ALA A O 1
ATOM 2528 N N . GLU A 1 327 ? 22.840 10.605 -9.309 1.00 96.50 327 GLU A N 1
ATOM 2529 C CA . GLU A 1 327 ? 22.415 9.352 -9.928 1.00 96.50 327 GLU A CA 1
ATOM 2530 C C . GLU A 1 327 ? 20.896 9.295 -10.124 1.00 96.50 327 GLU A C 1
ATOM 2532 O O . GLU A 1 327 ? 20.441 9.023 -11.233 1.00 96.50 327 GLU A O 1
ATOM 2537 N N . LEU A 1 328 ? 20.110 9.619 -9.095 1.00 97.69 328 LEU A N 1
ATOM 2538 C CA . LEU A 1 328 ? 18.649 9.630 -9.170 1.00 97.69 328 LEU A CA 1
ATOM 2539 C C . LEU A 1 328 ? 18.144 10.582 -10.259 1.00 97.69 328 LEU A C 1
ATOM 2541 O O . LEU A 1 328 ? 17.239 10.224 -11.009 1.00 97.69 328 LEU A O 1
ATOM 2545 N N . ALA A 1 329 ? 18.758 11.760 -10.403 1.00 97.38 329 ALA A N 1
ATOM 2546 C CA . ALA A 1 329 ? 18.390 12.745 -11.420 1.00 97.38 329 ALA A CA 1
ATOM 2547 C C . ALA A 1 329 ? 18.548 12.235 -12.865 1.00 97.38 329 ALA A C 1
ATOM 2549 O O . ALA A 1 329 ? 17.896 12.764 -13.763 1.00 97.38 329 ALA A O 1
ATOM 2550 N N . ARG A 1 330 ? 19.362 11.196 -13.105 1.00 96.75 330 ARG A N 1
ATOM 2551 C CA . ARG A 1 330 ? 19.481 10.565 -14.433 1.00 96.75 330 ARG A CA 1
ATOM 2552 C C . ARG A 1 330 ? 18.219 9.809 -14.839 1.00 96.75 330 ARG A C 1
ATOM 2554 O O . ARG A 1 330 ? 17.925 9.734 -16.026 1.00 96.75 330 ARG A O 1
ATOM 2561 N N . TYR A 1 331 ? 17.496 9.259 -13.866 1.00 96.25 331 TYR A N 1
ATOM 2562 C CA . TYR A 1 331 ? 16.308 8.435 -14.100 1.00 96.25 331 TYR A CA 1
ATOM 2563 C C . TYR A 1 331 ? 15.004 9.155 -13.744 1.00 96.25 331 TYR A C 1
ATOM 2565 O O . TYR A 1 331 ? 13.974 8.936 -14.372 1.00 96.25 331 TYR A O 1
ATOM 2573 N N . SER A 1 332 ? 15.058 10.047 -12.757 1.00 95.81 332 SER A N 1
ATOM 2574 C CA . SER A 1 332 ? 13.953 10.880 -12.290 1.00 95.81 332 SER A CA 1
ATOM 2575 C C . SER A 1 332 ? 14.402 12.351 -12.258 1.00 95.81 332 SER A C 1
ATOM 2577 O O . SER A 1 332 ? 14.724 12.867 -11.187 1.00 95.81 332 SER A O 1
ATOM 2579 N N . PRO A 1 333 ? 14.421 13.066 -13.398 1.00 93.69 333 PRO A N 1
ATOM 2580 C CA . PRO A 1 333 ? 14.941 14.438 -13.471 1.00 93.69 333 PRO A CA 1
ATOM 2581 C C . PRO A 1 333 ? 14.233 15.432 -12.537 1.00 93.69 333 PRO A C 1
ATOM 2583 O O . PRO A 1 333 ? 14.877 16.290 -11.942 1.00 93.69 333 PRO A O 1
ATOM 2586 N N . HIS A 1 334 ? 12.924 15.259 -12.336 1.00 94.06 334 HIS A N 1
ATOM 2587 C CA . HIS A 1 334 ? 12.087 16.059 -11.428 1.00 94.06 334 HIS A CA 1
ATOM 2588 C C . HIS A 1 334 ? 11.972 15.430 -10.029 1.00 94.06 334 HIS A C 1
ATOM 2590 O O . HIS A 1 334 ? 10.924 15.486 -9.384 1.00 94.06 334 HIS A O 1
ATOM 2596 N N . TRP A 1 335 ? 13.022 14.740 -9.563 1.00 95.50 335 TRP A N 1
ATOM 2597 C CA . TRP A 1 335 ? 12.982 14.026 -8.284 1.00 95.50 335 TRP A CA 1
ATOM 2598 C C . TRP A 1 335 ? 12.595 14.902 -7.077 1.00 95.50 335 TRP A C 1
ATOM 2600 O O . TRP A 1 335 ? 11.922 14.355 -6.207 1.00 95.50 335 TRP A O 1
ATOM 2610 N N . PRO A 1 336 ? 12.928 16.211 -6.972 1.00 94.81 336 PRO A N 1
ATOM 2611 C CA . PRO A 1 336 ? 12.516 16.995 -5.808 1.00 94.81 336 PRO A CA 1
ATOM 2612 C C . PRO A 1 336 ? 10.993 17.142 -5.717 1.00 94.81 336 PRO A C 1
ATOM 2614 O O . PRO A 1 336 ? 10.416 16.994 -4.634 1.00 94.81 336 PRO A O 1
ATOM 2617 N N . GLU A 1 337 ? 10.323 17.406 -6.843 1.00 95.81 337 GLU A N 1
ATOM 2618 C CA . GLU A 1 337 ? 8.863 17.480 -6.890 1.00 95.81 337 GLU A CA 1
ATOM 2619 C C . GLU A 1 337 ? 8.226 16.108 -6.657 1.00 95.81 337 GLU A C 1
ATOM 2621 O O . GLU A 1 337 ? 7.264 16.009 -5.890 1.00 95.81 337 GLU A O 1
ATOM 2626 N N . GLN A 1 338 ? 8.778 15.054 -7.269 1.00 95.88 338 GLN A N 1
ATOM 2627 C CA . GLN A 1 338 ? 8.269 13.686 -7.129 1.00 95.88 338 GLN A CA 1
ATOM 2628 C C . GLN A 1 338 ? 8.412 13.167 -5.692 1.00 95.88 338 GLN A C 1
ATOM 2630 O O . GLN A 1 338 ? 7.460 12.611 -5.156 1.00 95.88 338 GLN A O 1
ATOM 2635 N N . GLU A 1 339 ? 9.533 13.426 -5.018 1.00 93.69 339 GLU A N 1
ATOM 2636 C CA . GLU A 1 339 ? 9.764 13.046 -3.618 1.00 93.69 339 GLU A CA 1
ATOM 2637 C C . GLU A 1 339 ? 8.766 13.763 -2.693 1.00 93.69 339 GLU A C 1
ATOM 2639 O O . GLU A 1 339 ? 8.149 13.161 -1.809 1.00 93.69 339 GLU A O 1
ATOM 2644 N N . LYS A 1 340 ? 8.523 15.061 -2.921 1.00 92.75 340 LYS A N 1
ATOM 2645 C CA . LYS A 1 340 ? 7.501 15.818 -2.181 1.00 92.75 340 LYS A CA 1
ATOM 2646 C C . LYS A 1 340 ? 6.096 15.260 -2.428 1.00 92.75 340 LYS A C 1
ATOM 2648 O O . LYS A 1 340 ? 5.315 15.124 -1.482 1.00 92.75 340 LYS A O 1
ATOM 2653 N N . ALA A 1 341 ? 5.758 14.951 -3.676 1.00 93.56 341 ALA A N 1
ATOM 2654 C CA . ALA A 1 341 ? 4.469 14.378 -4.044 1.00 93.56 341 ALA A CA 1
ATOM 2655 C C . ALA A 1 341 ? 4.280 12.968 -3.459 1.00 93.56 341 ALA A C 1
ATOM 2657 O O . ALA A 1 341 ? 3.225 12.687 -2.893 1.00 93.56 341 ALA A O 1
ATOM 2658 N N . LEU A 1 342 ? 5.313 12.126 -3.479 1.00 93.19 342 LEU A N 1
ATOM 2659 C CA . LEU A 1 342 ? 5.314 10.781 -2.903 1.00 93.19 342 LEU A CA 1
ATOM 2660 C C . LEU A 1 342 ? 5.118 10.823 -1.380 1.00 93.19 342 LEU A C 1
ATOM 2662 O O . LEU A 1 342 ? 4.315 10.068 -0.827 1.00 93.19 342 LEU A O 1
ATOM 2666 N N . ASN A 1 343 ? 5.768 11.762 -0.689 1.00 87.31 343 ASN A N 1
ATOM 2667 C CA . ASN A 1 343 ? 5.541 11.987 0.741 1.00 87.31 343 ASN A CA 1
ATOM 2668 C C . ASN A 1 343 ? 4.097 12.431 1.041 1.00 87.31 343 ASN A C 1
ATOM 2670 O O . ASN A 1 343 ? 3.499 11.997 2.030 1.00 87.31 343 ASN A O 1
ATOM 2674 N N . ASN A 1 344 ? 3.502 13.248 0.169 1.00 86.69 344 ASN A N 1
ATOM 2675 C CA . ASN A 1 344 ? 2.103 13.658 0.289 1.00 86.69 344 ASN A CA 1
ATOM 2676 C C . ASN A 1 344 ? 1.108 12.550 -0.082 1.00 86.69 344 ASN A C 1
ATOM 2678 O O . ASN A 1 344 ? -0.002 12.560 0.453 1.00 86.69 344 ASN A O 1
ATOM 2682 N N . ALA A 1 345 ? 1.495 11.585 -0.922 1.00 89.06 345 ALA A N 1
ATOM 2683 C CA . ALA A 1 345 ? 0.618 10.519 -1.404 1.00 89.06 345 ALA A CA 1
ATOM 2684 C C . ALA A 1 345 ? 0.032 9.665 -0.266 1.00 89.06 345 ALA A C 1
ATOM 2686 O O . ALA A 1 345 ? -1.093 9.185 -0.361 1.00 89.06 345 ALA A O 1
ATOM 2687 N N . TRP A 1 346 ? 0.726 9.553 0.875 1.00 85.06 346 TRP A N 1
ATOM 2688 C CA . TRP A 1 346 ? 0.180 8.916 2.083 1.00 85.06 346 TRP A CA 1
ATOM 2689 C C . TRP A 1 346 ? -1.149 9.517 2.538 1.00 85.06 346 TRP A C 1
ATOM 2691 O O . TRP A 1 346 ? -1.987 8.821 3.104 1.00 85.06 346 TRP A O 1
ATOM 2701 N N . ARG A 1 347 ? -1.323 10.821 2.317 1.00 81.88 347 ARG A N 1
ATOM 2702 C CA . ARG A 1 347 ? -2.491 11.595 2.745 1.00 81.88 347 ARG A CA 1
ATOM 2703 C C . ARG A 1 347 ? -3.624 11.558 1.725 1.00 81.88 347 ARG A C 1
ATOM 2705 O O . ARG A 1 347 ? -4.725 11.969 2.065 1.00 81.88 347 ARG A O 1
ATOM 2712 N N . THR A 1 348 ? -3.336 11.137 0.497 1.00 83.50 348 THR A N 1
ATOM 2713 C CA . THR A 1 348 ? -4.304 11.062 -0.604 1.00 83.50 348 THR A CA 1
ATOM 2714 C C . THR A 1 348 ? -4.792 9.639 -0.840 1.00 83.50 348 THR A C 1
ATOM 2716 O O . THR A 1 348 ? -5.667 9.428 -1.672 1.00 83.50 348 THR A O 1
ATOM 2719 N N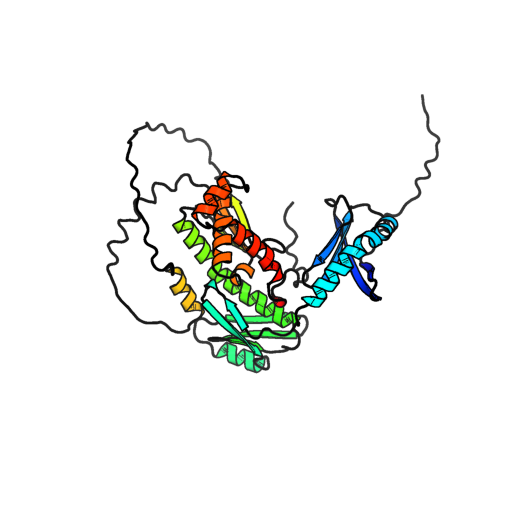 . LEU A 1 349 ? -4.2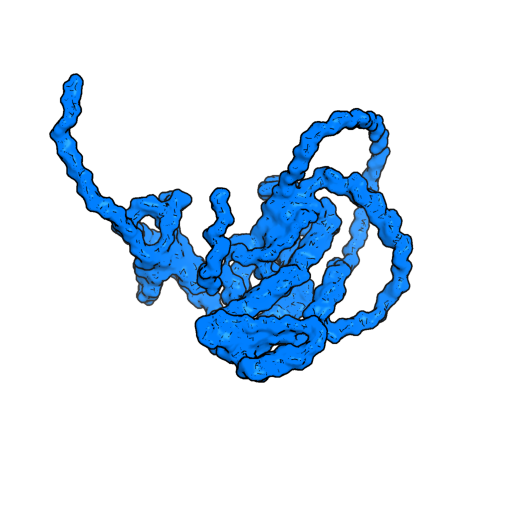27 8.657 -0.130 1.00 87.50 349 LEU A N 1
ATOM 2720 C CA . LEU A 1 349 ? -4.717 7.288 -0.161 1.00 87.50 349 LEU A CA 1
ATOM 2721 C C . LEU A 1 349 ? -6.183 7.231 0.274 1.00 87.50 349 LEU A C 1
ATOM 2723 O O . LEU A 1 349 ? -6.567 7.912 1.232 1.00 87.50 349 LEU A O 1
ATOM 2727 N N . PRO A 1 350 ? -6.989 6.371 -0.367 1.00 87.88 350 PRO A N 1
ATOM 2728 C CA . PRO A 1 350 ? -8.349 6.161 0.074 1.00 87.88 350 PRO A CA 1
ATOM 2729 C C . PRO A 1 350 ? -8.346 5.547 1.473 1.00 87.88 350 PRO A C 1
ATOM 2731 O O . PRO A 1 350 ? -7.423 4.832 1.874 1.00 87.88 350 PRO A O 1
ATOM 2734 N N . TRP A 1 351 ? -9.413 5.805 2.215 1.00 85.12 351 TRP A N 1
ATOM 2735 C CA . TRP A 1 351 ? -9.519 5.458 3.629 1.00 85.12 351 TRP A CA 1
ATOM 2736 C C . TRP A 1 351 ? -9.265 3.984 3.921 1.00 85.12 351 TRP A C 1
ATOM 2738 O O . TRP A 1 351 ? -8.543 3.641 4.858 1.00 85.12 351 TRP A O 1
ATOM 2748 N N . TRP A 1 352 ? -9.791 3.118 3.053 1.00 88.88 352 TRP A N 1
ATOM 2749 C CA . TRP A 1 352 ? -9.655 1.672 3.135 1.00 88.88 352 TRP A CA 1
ATOM 2750 C C . TRP A 1 352 ? -8.212 1.211 2.897 1.00 88.88 352 TRP A C 1
ATOM 2752 O O . TRP A 1 352 ? -7.843 0.116 3.317 1.00 88.88 352 TRP A O 1
ATOM 2762 N N . ALA A 1 353 ? -7.370 2.032 2.267 1.00 90.88 353 ALA A N 1
ATOM 2763 C CA . ALA A 1 353 ? -5.964 1.734 2.043 1.00 90.88 353 ALA A CA 1
ATOM 2764 C C . ALA A 1 353 ? -5.054 2.300 3.137 1.00 90.88 353 ALA A C 1
ATOM 2766 O O . ALA A 1 353 ? -3.919 1.853 3.237 1.00 90.88 353 ALA A O 1
ATOM 2767 N N . LEU A 1 354 ? -5.485 3.237 3.984 1.00 84.88 354 LEU A N 1
ATOM 2768 C CA . LEU A 1 354 ? -4.600 3.873 4.970 1.00 84.88 354 LEU A CA 1
ATOM 2769 C C . LEU A 1 354 ? -3.968 2.858 5.960 1.00 84.88 354 LEU A C 1
ATOM 2771 O O . LEU A 1 354 ? -4.620 1.887 6.361 1.00 84.88 354 LEU A O 1
ATOM 2775 N N . PRO A 1 355 ? -2.706 3.053 6.393 1.00 77.75 355 PRO A N 1
ATOM 2776 C CA . PRO A 1 355 ? -2.022 2.163 7.338 1.00 77.75 355 PRO A CA 1
ATOM 2777 C C . PRO A 1 355 ? -2.770 1.939 8.656 1.00 77.75 355 PRO A C 1
ATOM 2779 O O . PRO A 1 355 ? -3.368 2.860 9.199 1.00 77.75 355 PRO A O 1
ATOM 2782 N N . GLY A 1 356 ? -2.660 0.732 9.221 1.00 62.41 356 GLY A N 1
ATOM 2783 C CA . GLY A 1 356 ? -3.048 0.456 10.607 1.00 62.41 356 GLY A CA 1
ATOM 2784 C C . GLY A 1 356 ? -4.453 -0.113 10.837 1.00 62.41 356 GLY A C 1
ATOM 2785 O O . GLY A 1 356 ? -4.815 -0.294 11.994 1.00 62.41 356 GLY A O 1
ATOM 2786 N N . GLN A 1 357 ? -5.231 -0.437 9.805 1.00 54.47 357 GLN A N 1
ATOM 2787 C CA . GLN A 1 357 ? -6.550 -1.062 9.996 1.00 54.47 357 GLN A CA 1
ATOM 2788 C C . GLN A 1 357 ? -6.501 -2.523 10.480 1.00 54.47 357 GLN A C 1
ATOM 2790 O O . GLN A 1 357 ? -7.507 -3.043 10.953 1.00 54.47 357 GLN A O 1
ATOM 2795 N N . ASN A 1 358 ? -5.352 -3.193 10.378 1.00 43.34 358 ASN A N 1
ATOM 2796 C CA . ASN A 1 358 ? -5.208 -4.547 10.894 1.00 43.34 358 ASN A CA 1
ATOM 2797 C C . ASN A 1 358 ? -4.904 -4.452 12.395 1.00 43.34 358 ASN A C 1
ATOM 2799 O O . ASN A 1 358 ? -3.869 -3.907 12.793 1.00 43.34 358 ASN A O 1
ATOM 2803 N N . ALA A 1 359 ? -5.811 -4.977 13.224 1.00 29.97 359 ALA A N 1
ATOM 2804 C CA . ALA A 1 359 ? -5.442 -5.494 14.540 1.00 29.97 359 ALA A CA 1
ATOM 2805 C C . ALA A 1 359 ? -4.193 -6.389 14.382 1.00 29.97 359 ALA A C 1
ATOM 2807 O O . ALA A 1 359 ? -4.011 -6.951 13.298 1.00 29.97 359 ALA A O 1
ATOM 2808 N N . PRO A 1 360 ? -3.309 -6.484 15.389 1.00 29.86 360 PRO A N 1
ATOM 2809 C CA . PRO A 1 360 ? -2.066 -7.228 15.239 1.00 29.86 360 PRO A CA 1
ATOM 2810 C C . PRO A 1 360 ? -2.392 -8.670 14.839 1.00 29.86 360 PRO A C 1
ATOM 2812 O O . PRO A 1 360 ? -2.985 -9.414 15.609 1.00 29.86 360 PRO A O 1
ATOM 2815 N N . THR A 1 361 ? -2.053 -9.041 13.609 1.00 32.28 361 THR A N 1
ATOM 2816 C CA . THR A 1 361 ? -1.647 -10.409 13.313 1.00 32.28 361 THR A CA 1
ATOM 2817 C C . THR A 1 361 ? -0.207 -10.508 13.798 1.00 32.28 361 THR A C 1
ATOM 2819 O O . THR A 1 361 ? 0.576 -9.599 13.514 1.00 32.28 361 THR A O 1
ATOM 2822 N N . ASP A 1 362 ? 0.090 -11.542 14.579 1.00 29.77 362 ASP A N 1
ATOM 2823 C CA . ASP A 1 362 ? 1.291 -11.792 15.394 1.00 29.77 362 ASP A CA 1
ATOM 2824 C C . ASP A 1 362 ? 2.656 -11.837 14.655 1.00 29.77 362 ASP A C 1
ATOM 2826 O O . ASP A 1 362 ? 3.502 -12.666 14.959 1.00 29.77 362 ASP A O 1
ATOM 2830 N N . ASP A 1 363 ? 2.935 -10.914 13.733 1.00 31.00 363 ASP A N 1
ATOM 2831 C CA . ASP A 1 363 ? 4.173 -10.870 12.935 1.00 31.00 363 ASP A CA 1
ATOM 2832 C C . ASP A 1 363 ? 5.112 -9.698 13.314 1.00 31.00 363 ASP A C 1
ATOM 2834 O O . ASP A 1 363 ? 5.952 -9.274 12.521 1.00 31.00 363 ASP A O 1
ATOM 2838 N N . GLU A 1 364 ? 5.004 -9.145 14.531 1.00 28.67 364 GLU A N 1
ATOM 2839 C CA . GLU A 1 364 ? 6.024 -8.244 15.118 1.00 28.67 364 GLU A CA 1
ATOM 2840 C C . GLU A 1 364 ? 6.767 -8.921 16.294 1.00 28.67 364 GLU A C 1
ATOM 2842 O O . GLU A 1 364 ? 7.053 -8.299 17.317 1.00 28.67 364 GLU A O 1
ATOM 2847 N N . GLN A 1 365 ? 7.123 -10.198 16.130 1.00 27.78 365 GLN A N 1
ATOM 2848 C CA . GLN A 1 365 ? 8.211 -10.851 16.867 1.00 27.78 365 GLN A CA 1
ATOM 2849 C C . GLN A 1 365 ? 9.223 -11.437 15.877 1.00 27.78 365 GLN A C 1
ATOM 2851 O O . GLN A 1 365 ? 9.243 -12.638 15.671 1.00 27.78 365 GLN A O 1
ATOM 2856 N N . ASP A 1 366 ? 10.049 -10.596 15.249 1.00 28.86 366 ASP A N 1
ATOM 2857 C CA . ASP A 1 366 ? 11.475 -10.924 15.110 1.00 28.86 366 ASP A CA 1
ATOM 2858 C C . ASP A 1 366 ? 12.278 -9.724 14.591 1.00 28.86 366 ASP A C 1
ATOM 2860 O O . ASP A 1 366 ? 12.169 -9.329 13.429 1.00 28.86 366 ASP A O 1
ATOM 2864 N N . ASN A 1 367 ? 13.065 -9.115 15.476 1.00 26.02 367 ASN A N 1
ATOM 2865 C CA . ASN A 1 367 ? 14.413 -8.641 15.161 1.00 26.02 367 ASN A CA 1
ATOM 2866 C C . ASN A 1 367 ? 15.085 -8.265 16.488 1.00 26.02 367 ASN A C 1
ATOM 2868 O O . ASN A 1 367 ? 14.955 -7.130 16.966 1.00 26.02 367 ASN A O 1
ATOM 2872 N N . SER A 1 368 ? 15.724 -9.261 17.103 1.00 27.33 368 SER A N 1
ATOM 2873 C CA . SER A 1 368 ? 16.724 -9.052 18.159 1.00 27.33 368 SER A CA 1
ATOM 2874 C C . SER A 1 368 ? 18.078 -8.730 17.545 1.00 27.33 368 SER A C 1
ATOM 2876 O O . SER A 1 368 ? 18.385 -9.314 16.481 1.00 27.33 368 SER A O 1
#

Secondary structure (DSSP, 8-state):
----------------PPPSEEEEE-TTS-EEEEEEEEETT-SS-EEEE-TTS-EEEEEETT--HHHHHHHGGGGHHHHHHHHHHHHHT----SPPSEEEEGGGTEEEEEEEEE-HHHHHHHHHT--SS--EEEEEETTEEEEEEEETTEEEEES-TT-HHHHHHHHHHHHHHHHHHHHHHHHHHHHHHTT-EEEEEEEE--SS-SEEEEEPP--------------------------------THHHHHHHHHH-----------TTSTTSSSTTTTTTGGGSPEEEEEEEGGGGGS-HHHHHHHHHHHHHHTT-SS--HHHHHHHHHH-TTHHHHHHHHHHHTTTS-GGGSTT-S---S------